Protein AF-L5M6X9-F1 (afdb_monomer)

Nearest PDB structures (foldseek):
  8q87-assembly1_Ab  TM=9.919E-01  e=3.336E-30  Gallus gallus
  8g5z-assembly1_SC  TM=9.930E-01  e=1.041E-29  Homo sapiens
  6w2t-assembly1_D  TM=9.917E-01  e=1.013E-28  Oryctolagus cuniculus
  7qiz-assembly1_EA  TM=9.921E-01  e=2.419E-27  Solanum lycopersicum
  8r6f-assembly1_C  TM=9.833E-01  e=3.579E-26  Triticum aestivum

Mean predicted aligned error: 4.9 Å

Radius of gyration: 17.65 Å; Cα contacts (8 Å, |Δi|>4): 356; chains: 1; bounding box: 38×33×55 Å

InterPro domains:
  IPR000851 Small ribosomal subunit protein uS5 [PTHR13718] (1-172)
  IPR005324 Small ribosomal subunit protein uS5, C-terminal [PF03719] (110-174)
  IPR005711 Small ribosomal subunit protein uS5, eukaryota_archaea [TIGR01020] (1-177)
  IPR013810 Small ribosomal subunit protein uS5, N-terminal [PF00333] (30-89)
  IPR013810 Small ribosomal subunit protein uS5, N-terminal [PS50881] (30-89)
  IPR014721 Small ribosomal subunit protein uS5 domain 2-type fold, subgroup [G3DSA:3.30.230.10] (89-179)
  IPR020568 Ribosomal protein uS5 domain 2-type superfamily [SSF54211] (102-178)

pLDDT: mean 90.53, std 5.16, range [65.75, 96.75]

Secondary structure (DSSP, 8-state):
-----HHHHHHTTPPP--HHHHHHHHTTTPPEEEEEEEEEEEEETTEEEEEEEEEEEETTTEEEEEEESSHHHHHHHHHHHHHHT------B-SSS--SS--B-SS-EEEEETTEEEEEEE--TT--EES-HHHHHHHHHTT---EEEEEES-TT-HHHHHHHHHHHHHHHHHS--TT-

Structure (mmCIF, N/CA/C/O backbone):
data_AF-L5M6X9-F1
#
_entry.id   AF-L5M6X9-F1
#
loop_
_atom_site.group_PDB
_atom_site.id
_atom_site.type_symbol
_atom_site.label_atom_id
_atom_site.label_alt_id
_atom_site.label_comp_id
_atom_site.label_asym_id
_atom_site.label_entity_id
_atom_site.label_seq_id
_atom_site.pdbx_PDB_ins_code
_atom_site.Cartn_x
_atom_site.Cartn_y
_atom_site.Cartn_z
_atom_site.occupancy
_atom_site.B_iso_or_equiv
_atom_site.auth_seq_id
_atom_site.auth_comp_id
_atom_site.auth_asym_id
_atom_site.auth_atom_id
_atom_site.pdbx_PDB_model_num
ATOM 1 N N . MET A 1 1 ? -18.197 -15.659 -19.662 1.00 66.88 1 MET A N 1
ATOM 2 C CA . MET A 1 1 ? -17.779 -14.519 -18.813 1.00 66.88 1 MET A CA 1
ATOM 3 C C . MET A 1 1 ? -17.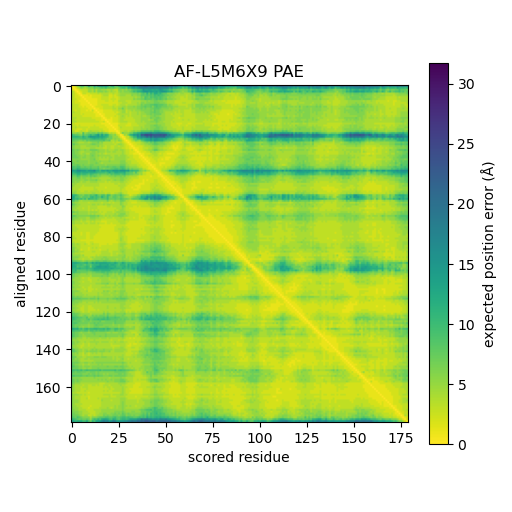480 -13.317 -19.687 1.00 66.88 1 MET A C 1
ATOM 5 O O . MET A 1 1 ? -16.862 -13.514 -20.723 1.00 66.88 1 MET A O 1
ATOM 9 N N . LYS A 1 2 ? -17.969 -12.121 -19.320 1.00 85.75 2 LYS A N 1
ATOM 10 C CA . LYS A 1 2 ? -17.811 -10.893 -20.130 1.00 85.75 2 LYS A CA 1
ATOM 11 C C . LYS A 1 2 ? -16.478 -10.170 -19.894 1.00 85.75 2 LYS A C 1
ATOM 13 O O . LYS A 1 2 ? -15.973 -9.572 -20.829 1.00 85.75 2 LYS A O 1
ATOM 18 N N . ILE A 1 3 ? -15.929 -10.263 -18.683 1.00 88.06 3 ILE A N 1
ATOM 19 C CA . ILE A 1 3 ? -14.621 -9.714 -18.294 1.00 88.06 3 ILE A CA 1
ATOM 20 C C . ILE A 1 3 ? -13.714 -10.902 -17.989 1.00 88.06 3 ILE A C 1
ATOM 22 O O . ILE A 1 3 ? -14.145 -11.819 -17.280 1.00 88.06 3 ILE A O 1
ATOM 26 N N . LYS A 1 4 ? -12.509 -10.926 -18.563 1.00 86.69 4 LYS A N 1
ATOM 27 C CA . LYS A 1 4 ? -11.588 -12.072 -18.441 1.00 86.69 4 LYS A CA 1
ATOM 28 C C . LYS A 1 4 ? -10.504 -11.854 -17.395 1.00 86.69 4 LYS A C 1
ATOM 30 O O . LYS A 1 4 ? -10.089 -12.820 -16.761 1.00 86.69 4 LYS A O 1
ATOM 35 N N . SER A 1 5 ? -10.052 -10.616 -17.212 1.00 89.12 5 SER A N 1
ATOM 36 C CA . SER A 1 5 ? -8.951 -10.293 -16.307 1.00 89.12 5 SER A CA 1
ATOM 37 C C . SER A 1 5 ? -9.187 -8.990 -15.550 1.00 89.12 5 SER A C 1
ATOM 39 O O . SER A 1 5 ? -9.951 -8.117 -15.960 1.00 89.12 5 SER A O 1
ATOM 41 N N . LEU A 1 6 ? -8.476 -8.849 -14.433 1.00 88.69 6 LEU A N 1
ATOM 42 C CA . LEU A 1 6 ? -8.478 -7.635 -13.620 1.00 88.69 6 LEU A CA 1
ATOM 43 C C . LEU A 1 6 ? -7.799 -6.457 -14.359 1.00 88.69 6 LEU A C 1
ATOM 45 O O . LEU A 1 6 ? -8.115 -5.296 -14.124 1.00 88.69 6 LEU A O 1
ATOM 49 N N . GLU A 1 7 ? -6.929 -6.748 -15.327 1.00 89.44 7 GLU A N 1
ATOM 50 C CA . GLU A 1 7 ? -6.260 -5.747 -16.167 1.00 89.44 7 GLU A CA 1
ATOM 51 C C . GLU A 1 7 ? -7.241 -4.949 -17.037 1.00 89.44 7 GLU A C 1
ATOM 53 O O . GLU A 1 7 ? -7.040 -3.752 -17.226 1.00 89.44 7 GLU A O 1
ATOM 58 N N . GLU A 1 8 ? -8.336 -5.565 -17.502 1.00 91.19 8 GLU A N 1
ATOM 59 C CA . GLU A 1 8 ? -9.397 -4.867 -18.246 1.00 91.19 8 GLU A CA 1
ATOM 60 C C . GLU A 1 8 ? -10.046 -3.771 -17.380 1.00 91.19 8 GLU A C 1
ATOM 62 O O . GLU A 1 8 ? -10.292 -2.661 -17.849 1.00 91.19 8 GLU A O 1
ATOM 67 N N . ILE A 1 9 ? -10.255 -4.046 -16.087 1.00 92.31 9 ILE A N 1
ATOM 68 C CA . ILE A 1 9 ? -10.807 -3.080 -15.122 1.00 92.31 9 ILE A CA 1
ATOM 69 C C . ILE A 1 9 ? -9.844 -1.901 -14.945 1.00 92.31 9 ILE A C 1
ATOM 71 O O . ILE A 1 9 ? -10.275 -0.745 -14.930 1.00 92.31 9 ILE A O 1
ATOM 75 N N . TYR A 1 10 ? -8.541 -2.181 -14.851 1.00 91.12 10 TYR A N 1
ATOM 76 C CA . TYR A 1 10 ? -7.516 -1.146 -14.724 1.00 91.12 10 TYR A CA 1
ATOM 77 C C . TYR A 1 10 ? -7.352 -0.307 -15.990 1.00 91.12 10 TYR A C 1
ATOM 79 O O . TYR A 1 10 ? -7.201 0.908 -15.881 1.00 91.12 10 TYR A O 1
ATOM 87 N N . LEU A 1 11 ? -7.442 -0.915 -17.175 1.00 92.25 11 LEU A N 1
ATOM 88 C CA . LEU A 1 11 ? -7.346 -0.206 -18.452 1.00 92.25 11 LEU A CA 1
ATOM 89 C C . LEU A 1 11 ? -8.442 0.859 -18.590 1.00 92.25 11 LEU A C 1
ATOM 91 O O . LEU A 1 11 ? -8.161 1.991 -18.977 1.00 92.25 11 LEU A O 1
ATOM 95 N N . PHE A 1 12 ? -9.677 0.519 -18.214 1.00 93.06 12 PHE A N 1
ATOM 96 C CA . PHE A 1 12 ? -10.812 1.447 -18.236 1.00 93.06 12 PHE A CA 1
ATOM 97 C C . PHE A 1 12 ? -10.938 2.301 -16.966 1.00 93.06 12 PHE A C 1
ATOM 99 O O . PHE A 1 12 ? -11.881 3.083 -16.850 1.00 93.06 12 PHE A O 1
ATOM 106 N N . SER A 1 13 ? -10.006 2.172 -16.013 1.00 91.81 13 SER A N 1
ATOM 107 C CA . SER A 1 13 ? -10.020 2.899 -14.735 1.00 91.81 13 SER A CA 1
ATOM 108 C C . SER A 1 13 ? -11.352 2.776 -13.977 1.00 91.81 13 SER A C 1
ATOM 110 O O . SER A 1 13 ? -11.827 3.732 -13.358 1.00 91.81 13 SER A O 1
ATOM 112 N N . LEU A 1 14 ? -11.982 1.598 -14.031 1.00 93.06 14 LEU A N 1
ATOM 113 C CA . LEU A 1 14 ? -13.276 1.369 -13.392 1.00 93.06 14 LEU A CA 1
ATOM 114 C C . LEU A 1 14 ? -13.105 1.222 -11.868 1.00 93.06 14 LEU A C 1
ATOM 116 O O . LEU A 1 14 ? -12.241 0.468 -11.414 1.00 93.06 14 LEU A O 1
ATOM 120 N N . PRO A 1 15 ? -13.931 1.898 -11.049 1.00 92.38 15 PRO A N 1
ATOM 121 C CA . PRO A 1 15 ? -13.832 1.799 -9.599 1.00 92.38 15 PRO A CA 1
ATOM 122 C C . PRO A 1 15 ? -14.371 0.455 -9.090 1.00 92.38 15 PRO A C 1
ATOM 124 O O . PRO A 1 15 ? -15.546 0.134 -9.280 1.00 92.38 15 PRO A O 1
ATOM 127 N N . ILE A 1 16 ? -13.537 -0.297 -8.369 1.00 92.12 16 ILE A N 1
ATOM 128 C CA . ILE A 1 16 ? -13.933 -1.540 -7.694 1.00 92.12 16 ILE A CA 1
ATOM 129 C C . ILE A 1 16 ? -14.637 -1.183 -6.380 1.00 92.12 16 ILE A C 1
ATOM 131 O O . ILE A 1 16 ? -14.041 -0.579 -5.489 1.00 92.12 16 ILE A O 1
ATOM 135 N N . LYS A 1 17 ? -15.918 -1.544 -6.256 1.00 93.38 17 LYS A N 1
ATOM 136 C CA . LYS A 1 17 ? -16.737 -1.281 -5.053 1.00 93.38 17 LYS A CA 1
ATOM 137 C C . LYS A 1 17 ? -17.067 -2.531 -4.239 1.00 93.38 17 LYS A C 1
ATOM 139 O O . LYS A 1 17 ? -17.470 -2.404 -3.087 1.00 93.38 17 LYS A O 1
ATOM 144 N N . GLU A 1 18 ? -16.864 -3.707 -4.817 1.00 93.88 18 GLU A N 1
ATOM 145 C CA . GLU A 1 18 ? -17.156 -5.008 -4.214 1.00 93.88 18 GLU A CA 1
ATOM 146 C C . GLU A 1 18 ? -15.847 -5.784 -4.059 1.00 93.88 18 GLU A C 1
ATOM 148 O O . GLU A 1 18 ? -15.059 -5.889 -5.003 1.00 93.88 18 GLU A O 1
ATOM 153 N N . SER A 1 19 ? -15.580 -6.298 -2.858 1.00 91.69 19 SER A N 1
ATOM 154 C CA . SER A 1 19 ? -14.342 -7.042 -2.584 1.00 91.69 19 SER A CA 1
ATOM 155 C C . SER A 1 19 ? -14.332 -8.420 -3.243 1.00 91.69 19 SER A C 1
ATOM 157 O O . SER A 1 19 ? -13.271 -8.951 -3.563 1.00 91.69 19 SER A O 1
ATOM 159 N N . GLU A 1 20 ? -15.517 -8.962 -3.493 1.00 92.38 20 GLU A N 1
ATOM 160 C CA . GLU A 1 20 ? -15.777 -10.256 -4.109 1.00 92.38 20 GLU A CA 1
ATOM 161 C C . GLU A 1 20 ? -15.237 -10.314 -5.542 1.00 92.38 20 GLU A C 1
ATOM 163 O O . GLU A 1 20 ? -14.787 -11.367 -5.984 1.00 92.38 20 GLU A O 1
ATOM 168 N N . ILE A 1 21 ? -15.196 -9.177 -6.247 1.00 91.25 21 ILE A N 1
ATOM 169 C CA . ILE A 1 21 ? -14.608 -9.072 -7.591 1.00 91.25 21 ILE A CA 1
ATOM 170 C C . ILE A 1 21 ? -13.132 -9.483 -7.553 1.00 91.25 21 ILE A C 1
ATOM 172 O O . ILE A 1 21 ? -12.648 -10.213 -8.413 1.00 91.25 21 ILE A O 1
ATOM 176 N N . ILE A 1 22 ? -12.407 -9.041 -6.531 1.00 89.88 22 ILE A N 1
ATOM 177 C CA . ILE A 1 22 ? -10.978 -9.321 -6.382 1.00 89.88 22 ILE A CA 1
ATOM 178 C C . ILE A 1 22 ? -10.748 -10.757 -5.930 1.00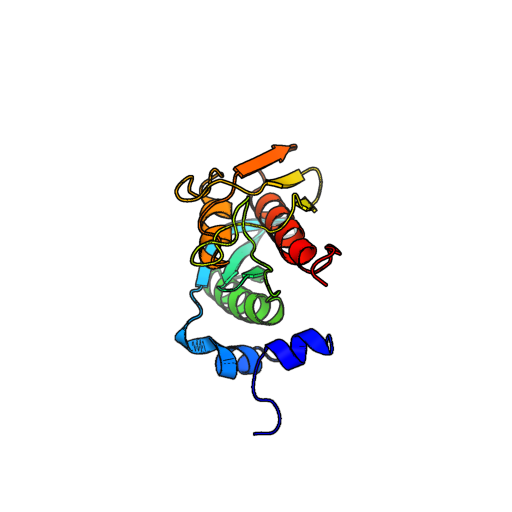 89.88 22 ILE A C 1
ATOM 180 O O . ILE A 1 22 ? -9.807 -11.403 -6.393 1.00 89.88 22 ILE A O 1
ATOM 184 N N . ASP A 1 23 ? -11.621 -11.269 -5.068 1.00 89.44 23 ASP A N 1
ATOM 185 C CA . ASP A 1 23 ? -11.578 -12.667 -4.649 1.00 89.44 23 ASP A CA 1
ATOM 186 C C . ASP A 1 23 ? -11.846 -13.609 -5.822 1.00 89.44 23 ASP A C 1
ATOM 188 O O . ASP A 1 23 ? -11.183 -14.638 -5.943 1.00 89.44 23 ASP A O 1
ATOM 192 N N . PHE A 1 24 ? -12.739 -13.218 -6.732 1.00 89.69 24 PHE A N 1
ATOM 193 C CA . PHE A 1 24 ? -13.023 -13.964 -7.948 1.00 89.69 24 PHE A CA 1
ATOM 194 C C . PHE A 1 24 ? -11.795 -14.079 -8.870 1.00 89.69 24 PHE A C 1
ATOM 196 O O . PHE A 1 24 ? -11.503 -15.165 -9.368 1.00 89.69 24 PHE A O 1
ATOM 203 N N . PHE A 1 25 ? -11.053 -12.987 -9.084 1.00 86.56 25 PHE A N 1
ATOM 204 C CA . PHE A 1 25 ? -9.900 -12.989 -9.995 1.00 86.56 25 PHE A CA 1
ATOM 205 C C . PHE A 1 25 ? -8.601 -13.508 -9.364 1.00 86.56 25 PHE A C 1
ATOM 207 O O . PHE A 1 25 ? -7.827 -14.191 -10.034 1.00 86.56 25 PHE A O 1
ATOM 214 N N . THR A 1 26 ? -8.338 -13.180 -8.097 1.00 80.69 26 THR A N 1
ATOM 215 C CA . THR A 1 26 ? -7.004 -13.342 -7.484 1.00 80.69 26 THR A CA 1
ATOM 216 C C . THR A 1 26 ? -7.053 -14.077 -6.138 1.00 80.69 26 THR A C 1
ATOM 218 O O . THR A 1 26 ? -6.004 -14.344 -5.553 1.00 80.69 26 THR A O 1
ATOM 221 N N . GLY A 1 27 ? -8.237 -14.448 -5.637 1.00 71.94 27 GLY A N 1
ATOM 222 C CA . GLY A 1 27 ? -8.463 -14.865 -4.246 1.00 71.94 27 GLY A CA 1
ATOM 223 C C . GLY A 1 27 ? -7.539 -15.964 -3.712 1.00 71.94 27 GLY A C 1
ATOM 224 O O . GLY A 1 27 ? -7.097 -15.874 -2.572 1.00 71.94 27 GLY A O 1
ATOM 225 N N . ALA A 1 28 ? -7.162 -16.955 -4.527 1.00 71.00 28 ALA A N 1
ATOM 226 C CA . ALA A 1 28 ? -6.266 -18.038 -4.096 1.00 71.00 28 ALA A CA 1
ATOM 227 C C . ALA A 1 28 ? -4.787 -17.619 -3.959 1.00 71.00 28 ALA A C 1
ATOM 229 O O . ALA A 1 28 ? -4.012 -18.284 -3.274 1.00 71.00 28 ALA A O 1
ATOM 230 N N . SER A 1 29 ? -4.378 -16.529 -4.615 1.00 78.88 29 SER A N 1
ATOM 231 C CA . SER A 1 29 ? -2.989 -16.052 -4.627 1.00 78.88 29 SER A CA 1
ATOM 232 C C . SER A 1 29 ? -2.744 -14.882 -3.670 1.00 78.88 29 SER A C 1
ATOM 234 O O . SER A 1 29 ? -1.587 -14.506 -3.452 1.00 78.88 29 SER A O 1
ATOM 236 N N . LEU A 1 30 ? -3.799 -14.271 -3.128 1.00 82.81 30 LEU A N 1
ATOM 237 C CA . LEU A 1 30 ? -3.673 -13.114 -2.252 1.00 82.81 30 LEU A CA 1
ATOM 238 C C . LEU A 1 30 ? -3.263 -13.549 -0.848 1.00 82.81 30 LEU A C 1
ATOM 240 O O . LEU A 1 30 ? -3.987 -14.259 -0.161 1.00 82.81 30 LEU A O 1
ATOM 244 N N . LYS A 1 31 ? -2.095 -13.072 -0.414 1.00 87.19 31 LYS A N 1
ATOM 245 C CA . LYS A 1 31 ? -1.670 -13.136 0.985 1.00 87.19 31 LYS A CA 1
ATOM 246 C C . LYS A 1 31 ? -2.021 -11.821 1.664 1.00 87.19 31 LYS A C 1
ATOM 248 O O . LYS A 1 31 ? -1.689 -10.757 1.136 1.00 87.19 31 LYS A O 1
ATOM 253 N N . ASP A 1 32 ? -2.678 -11.901 2.811 1.00 89.19 32 ASP A N 1
ATOM 254 C CA . ASP A 1 32 ? -2.893 -10.779 3.715 1.00 89.19 32 ASP A CA 1
ATOM 255 C C . ASP A 1 32 ? -1.824 -10.752 4.812 1.00 89.19 32 ASP A C 1
ATOM 257 O O . ASP A 1 32 ? -1.409 -11.777 5.351 1.00 89.19 32 ASP A O 1
ATOM 261 N N . GLU A 1 33 ? -1.356 -9.551 5.142 1.00 89.44 33 GLU A N 1
ATOM 262 C CA . GLU A 1 33 ? -0.440 -9.334 6.251 1.00 89.44 33 GLU A CA 1
ATOM 263 C C . GLU A 1 33 ? -0.913 -8.168 7.118 1.00 89.44 33 GLU A C 1
ATOM 265 O O . GLU A 1 33 ? -1.107 -7.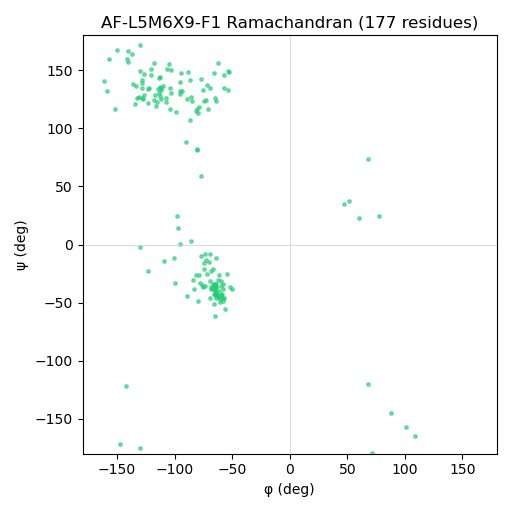034 6.660 1.00 89.44 33 GLU A O 1
ATOM 270 N N . VAL A 1 34 ? -1.057 -8.437 8.416 1.00 90.69 34 VAL A N 1
ATOM 271 C CA . VAL A 1 34 ? -1.319 -7.402 9.414 1.00 90.69 34 VAL A CA 1
ATOM 272 C C . VAL A 1 34 ? -0.006 -6.711 9.763 1.00 90.69 34 VAL A C 1
ATOM 274 O O . VAL A 1 34 ? 0.893 -7.286 10.367 1.00 90.69 34 VAL A O 1
ATOM 277 N N . VAL A 1 35 ? 0.086 -5.438 9.401 1.00 89.50 35 VAL A N 1
ATOM 278 C CA . VAL A 1 35 ? 1.304 -4.634 9.522 1.00 89.50 35 VAL A CA 1
ATOM 279 C C . VAL A 1 35 ? 1.503 -4.139 10.948 1.00 89.50 35 VAL A C 1
ATOM 281 O O . VAL A 1 35 ? 2.597 -4.198 11.505 1.00 89.50 35 VAL A O 1
ATOM 284 N N . LYS A 1 36 ? 0.444 -3.566 11.522 1.00 90.00 36 LYS A N 1
ATOM 285 C CA . LYS A 1 36 ? 0.449 -3.019 12.877 1.00 90.00 36 LYS A CA 1
ATOM 286 C C . LYS A 1 36 ? -0.972 -2.879 13.386 1.00 90.00 36 LYS A C 1
ATOM 288 O O . LYS A 1 36 ? -1.854 -2.409 12.668 1.00 90.00 36 LYS A O 1
ATOM 293 N N . ILE A 1 37 ? -1.151 -3.189 14.661 1.00 93.00 37 ILE A N 1
ATOM 294 C CA . ILE A 1 37 ? -2.341 -2.839 15.428 1.00 93.00 37 ILE A CA 1
ATOM 295 C C . ILE A 1 37 ? -1.906 -1.806 16.461 1.00 93.00 37 ILE A C 1
ATOM 297 O O . ILE A 1 37 ? -0.868 -1.961 17.104 1.00 93.00 37 ILE A O 1
ATOM 301 N N . MET A 1 38 ? -2.657 -0.718 16.591 1.00 93.38 38 MET A N 1
ATOM 302 C CA . MET A 1 38 ? -2.415 0.277 17.634 1.00 93.38 38 MET A CA 1
ATOM 303 C C . MET A 1 38 ? -3.731 0.704 18.287 1.00 93.38 38 MET A C 1
ATOM 305 O O . MET A 1 38 ? -4.715 0.917 17.570 1.00 93.38 38 MET A O 1
ATOM 309 N N . PRO A 1 39 ? -3.773 0.850 19.620 1.00 95.56 39 PRO A N 1
ATOM 310 C CA . PRO A 1 39 ? -4.893 1.496 20.278 1.00 95.56 39 PRO A CA 1
ATOM 311 C C . PRO A 1 39 ? -4.850 3.002 19.993 1.00 95.56 39 PRO A C 1
ATOM 313 O O . PRO A 1 39 ? -3.796 3.635 20.033 1.00 95.56 39 PRO A O 1
ATOM 316 N N . VAL A 1 40 ? -6.006 3.580 19.702 1.00 94.75 40 VAL A N 1
ATOM 317 C CA . VAL A 1 40 ? -6.221 5.021 19.569 1.00 94.75 40 VAL A CA 1
ATOM 318 C C . VAL A 1 40 ? -7.319 5.398 20.549 1.00 94.75 40 VAL A C 1
ATOM 320 O O . VAL A 1 40 ? -8.333 4.708 20.648 1.00 94.75 40 VAL A O 1
ATOM 323 N N . GLN A 1 41 ? -7.113 6.473 21.299 1.00 95.44 41 GLN A N 1
ATOM 324 C CA . GLN A 1 41 ? -7.997 6.854 22.394 1.00 95.44 41 GLN A CA 1
ATOM 325 C C . GLN A 1 41 ? -8.535 8.263 22.159 1.00 95.44 41 GLN A C 1
ATOM 327 O O . GLN A 1 41 ? -7.787 9.168 21.792 1.00 95.44 41 GLN A O 1
ATOM 332 N N . LYS A 1 42 ? -9.843 8.444 22.354 1.00 95.75 42 LYS A N 1
ATOM 333 C CA . LYS A 1 42 ? -10.509 9.748 22.320 1.00 95.75 42 LYS A CA 1
ATOM 334 C C . LYS A 1 42 ? -11.005 10.088 23.720 1.00 95.75 42 LYS A C 1
ATOM 336 O O . LYS A 1 42 ? -11.734 9.296 24.316 1.00 95.75 42 LYS A O 1
ATOM 341 N N . GLN A 1 43 ? -10.660 11.273 24.216 1.00 96.75 43 GLN A N 1
ATOM 342 C CA . GLN A 1 43 ? -11.194 11.770 25.481 1.00 96.75 43 GLN A CA 1
ATOM 343 C C . GLN A 1 43 ? -12.689 12.093 25.340 1.00 96.75 43 GLN A C 1
ATOM 345 O O . GLN A 1 43 ? -13.119 12.712 24.364 1.00 96.75 43 GLN A O 1
ATOM 350 N N . THR A 1 44 ? -13.485 11.663 26.314 1.00 95.88 44 THR A N 1
ATOM 351 C CA . THR A 1 44 ? -14.918 11.957 26.434 1.00 95.88 44 THR A CA 1
ATOM 352 C C . THR A 1 44 ? -15.237 12.454 27.844 1.00 95.88 44 THR A C 1
ATOM 354 O O . THR A 1 44 ? -14.390 12.390 28.735 1.00 95.88 44 THR A O 1
ATOM 357 N N . ARG A 1 45 ? -16.469 12.931 28.070 1.00 95.94 45 ARG A N 1
ATOM 358 C CA . ARG A 1 45 ? -16.921 13.381 29.398 1.00 95.94 45 ARG A CA 1
ATOM 359 C C . ARG A 1 45 ? -16.847 12.272 30.458 1.00 95.94 45 ARG A C 1
ATOM 361 O O . ARG A 1 45 ? -16.591 12.569 31.614 1.00 95.94 45 ARG A O 1
ATOM 368 N N . ALA A 1 46 ? -17.033 11.015 30.054 1.00 94.62 46 ALA A N 1
ATOM 369 C CA . ALA A 1 46 ? -16.993 9.843 30.931 1.00 94.62 46 ALA A CA 1
ATOM 370 C C . ALA A 1 46 ? -15.629 9.115 30.907 1.00 94.62 46 ALA A C 1
ATOM 372 O O . ALA A 1 46 ? -15.564 7.916 31.155 1.00 94.62 46 ALA A O 1
ATOM 373 N N . GLY A 1 47 ? -14.541 9.817 30.564 1.00 94.62 47 GLY A N 1
ATOM 374 C CA . GLY A 1 47 ? -13.190 9.250 30.487 1.00 94.62 47 GLY A CA 1
ATOM 375 C C . GLY A 1 47 ? -12.737 8.923 29.062 1.00 94.62 47 GLY A C 1
ATOM 376 O O . GLY A 1 47 ? -13.212 9.509 28.083 1.00 94.62 47 GLY A O 1
ATOM 377 N N . GLN A 1 48 ? -11.778 8.008 28.930 1.00 94.19 48 GLN A N 1
ATOM 378 C CA . GLN A 1 48 ? -11.168 7.658 27.645 1.00 94.19 48 GLN A CA 1
ATOM 379 C C . GLN A 1 48 ? -11.977 6.587 26.906 1.00 94.19 48 GLN A C 1
ATOM 381 O O . GLN A 1 48 ? -12.232 5.505 27.426 1.00 94.19 48 GLN A O 1
ATOM 386 N N . ARG A 1 49 ? -12.328 6.857 25.645 1.00 94.06 49 ARG A N 1
ATOM 387 C CA . ARG A 1 49 ? -12.905 5.869 24.727 1.00 94.06 49 ARG A CA 1
ATOM 388 C C . ARG A 1 49 ? -11.818 5.327 23.808 1.00 94.06 49 ARG A C 1
ATOM 390 O O . ARG A 1 49 ? -11.299 6.061 22.966 1.00 94.06 49 ARG A O 1
ATOM 397 N N . THR A 1 50 ? -11.509 4.044 23.937 1.00 94.31 50 THR A N 1
ATOM 398 C CA . THR A 1 50 ? -10.471 3.372 23.150 1.00 94.31 50 THR A CA 1
ATOM 399 C C . THR A 1 50 ? -11.055 2.691 21.905 1.00 94.31 50 THR A C 1
ATOM 401 O O . THR A 1 50 ? -12.209 2.259 21.871 1.00 94.31 50 THR A O 1
ATOM 404 N N . GLN A 1 51 ? -10.265 2.652 20.837 1.00 96.31 51 GLN A N 1
ATOM 405 C CA . GLN A 1 51 ? -10.517 1.898 19.611 1.00 96.31 51 GLN A CA 1
ATOM 406 C C . GLN A 1 51 ? -9.204 1.297 19.117 1.00 96.31 51 GLN A C 1
ATOM 408 O O . GLN A 1 51 ? -8.130 1.819 19.404 1.00 96.31 51 GLN A O 1
ATOM 413 N N . PHE A 1 52 ? -9.281 0.237 18.322 1.00 95.69 52 PHE A N 1
ATOM 414 C CA . PHE A 1 52 ? -8.122 -0.363 17.676 1.00 95.69 52 PHE A CA 1
ATOM 415 C C . PHE A 1 52 ? -8.069 0.041 16.213 1.00 95.69 52 PHE A C 1
ATOM 417 O O . PHE A 1 52 ? -9.051 -0.085 15.481 1.00 95.69 52 PHE A O 1
ATOM 424 N N . LYS A 1 53 ? -6.899 0.515 15.793 1.00 95.19 53 LYS A N 1
ATOM 425 C CA . LYS A 1 53 ? -6.565 0.828 14.410 1.00 95.19 53 LYS A CA 1
ATOM 426 C C . LYS A 1 53 ? -5.668 -0.273 13.863 1.00 95.19 53 LYS A C 1
ATOM 428 O O . LYS A 1 53 ? -4.558 -0.461 14.362 1.00 95.19 53 LYS A O 1
ATOM 433 N N . ALA A 1 54 ? -6.152 -0.977 12.849 1.00 95.44 54 ALA A N 1
ATOM 434 C CA . ALA A 1 54 ? -5.423 -2.025 12.151 1.00 95.44 54 ALA A CA 1
ATOM 435 C C . ALA A 1 54 ? -4.935 -1.510 10.794 1.00 95.44 54 ALA A C 1
ATOM 437 O O . ALA A 1 54 ? -5.686 -0.864 10.059 1.00 95.44 54 ALA A O 1
ATOM 438 N N . PHE A 1 55 ? -3.676 -1.800 10.483 1.00 93.00 55 PHE A N 1
ATOM 439 C CA . PHE A 1 55 ? -3.063 -1.598 9.175 1.00 93.00 55 PHE A CA 1
ATOM 440 C C . PHE A 1 55 ? -2.874 -2.967 8.535 1.00 93.00 55 PHE A C 1
ATOM 442 O O . PHE A 1 55 ? -2.205 -3.818 9.123 1.00 93.00 55 PHE A O 1
ATOM 449 N N . VAL A 1 56 ? -3.453 -3.169 7.357 1.00 92.88 56 VAL A N 1
ATOM 450 C CA . VAL A 1 56 ? -3.381 -4.440 6.629 1.00 92.88 56 VAL A CA 1
ATOM 451 C C . VAL A 1 56 ? -2.913 -4.169 5.211 1.00 92.88 56 VAL A C 1
ATOM 453 O O . VAL A 1 56 ? -3.385 -3.228 4.569 1.00 92.88 56 VAL A O 1
ATOM 456 N N . ALA A 1 57 ? -1.974 -4.988 4.752 1.00 90.88 57 ALA A N 1
ATOM 457 C CA . ALA A 1 57 ? -1.489 -5.009 3.383 1.00 90.88 57 ALA A CA 1
ATOM 458 C C . ALA A 1 57 ? -1.875 -6.340 2.721 1.00 90.88 57 ALA A C 1
ATOM 460 O O . ALA A 1 57 ? -1.879 -7.378 3.379 1.00 90.88 57 ALA A O 1
ATOM 461 N N . ILE A 1 58 ? -2.220 -6.296 1.436 1.00 90.50 58 ILE A N 1
ATOM 462 C CA . ILE A 1 58 ? -2.628 -7.453 0.629 1.00 90.50 58 ILE A CA 1
ATOM 463 C C . ILE A 1 58 ? -1.766 -7.533 -0.640 1.00 90.50 58 ILE A C 1
ATOM 465 O O . ILE A 1 58 ? -1.345 -6.507 -1.187 1.00 90.50 58 ILE A O 1
ATOM 469 N N . GLY A 1 59 ? -1.501 -8.764 -1.094 1.00 74.44 59 GLY A N 1
ATOM 470 C CA . GLY A 1 59 ? -0.757 -9.095 -2.316 1.00 74.44 59 GLY A CA 1
ATOM 471 C C . GLY A 1 59 ? -1.269 -8.441 -3.609 1.00 74.44 59 GLY A C 1
ATOM 472 O O . GLY A 1 59 ? -2.444 -8.124 -3.745 1.00 74.44 59 GLY A O 1
ATOM 473 N N . HIS A 1 60 ? -0.331 -8.190 -4.531 1.00 65.75 60 HIS A N 1
ATOM 474 C CA . HIS A 1 60 ? -0.433 -7.248 -5.663 1.00 65.75 60 HIS A CA 1
ATOM 475 C C . HIS A 1 60 ? -0.982 -5.850 -5.309 1.00 65.75 60 HIS A C 1
ATOM 477 O O . HIS A 1 60 ? -1.581 -5.162 -6.120 1.00 65.75 60 HIS A O 1
ATOM 483 N N . PHE A 1 61 ? -0.600 -5.431 -4.097 1.00 77.25 61 PHE A N 1
ATOM 484 C CA . PHE A 1 61 ? -0.519 -4.091 -3.519 1.00 77.25 61 PHE A CA 1
ATOM 485 C C . PHE A 1 61 ? -1.840 -3.352 -3.272 1.00 77.25 61 PHE A C 1
ATOM 487 O O . PHE A 1 61 ? -2.155 -2.344 -3.903 1.00 77.25 61 PHE A O 1
ATOM 494 N N . GLY A 1 62 ? -2.558 -3.809 -2.245 1.00 86.12 62 GLY A N 1
ATOM 495 C CA . GLY A 1 62 ? -3.571 -3.024 -1.534 1.00 86.12 62 GLY A CA 1
ATOM 496 C C . GLY A 1 62 ? -3.112 -2.714 -0.109 1.00 86.12 62 GLY A C 1
ATOM 497 O O . GLY A 1 62 ? -2.622 -3.599 0.592 1.00 86.12 62 GLY A O 1
ATOM 498 N N . LEU A 1 63 ? -3.269 -1.470 0.346 1.00 91.00 63 LEU A N 1
ATOM 499 C CA . LEU A 1 63 ? -2.998 -1.069 1.729 1.00 91.00 63 LEU A CA 1
ATOM 500 C C . LEU A 1 63 ? -4.224 -0.361 2.282 1.00 91.00 63 LEU A C 1
ATOM 502 O O . LEU A 1 63 ? -4.640 0.671 1.757 1.00 91.00 63 LEU A O 1
ATOM 506 N N . CYS A 1 64 ? -4.733 -0.836 3.415 1.00 93.12 64 CYS A N 1
ATOM 507 C CA . CYS A 1 64 ? -5.804 -0.132 4.093 1.00 93.12 64 CYS A CA 1
ATOM 508 C C . CYS A 1 64 ? -5.629 -0.043 5.604 1.00 93.12 64 CYS A C 1
ATOM 510 O O . CYS A 1 64 ? -4.812 -0.711 6.242 1.00 93.12 64 CYS A O 1
ATOM 512 N N . VAL A 1 65 ? -6.409 0.875 6.162 1.00 93.75 65 VAL A N 1
ATOM 513 C CA . VAL A 1 65 ? -6.418 1.249 7.559 1.00 93.75 65 VAL A CA 1
ATOM 514 C C . VAL A 1 65 ? -7.861 1.322 8.017 1.00 93.75 65 VAL A C 1
ATOM 516 O O . VAL A 1 65 ? -8.635 2.134 7.510 1.00 93.75 65 VAL A O 1
ATOM 519 N N . LYS A 1 66 ? -8.212 0.522 9.020 1.00 95.94 66 LYS A N 1
ATOM 520 C CA . LYS A 1 66 ? -9.547 0.546 9.617 1.00 95.94 66 LYS A CA 1
ATOM 521 C C . LYS A 1 66 ? -9.450 0.687 11.126 1.00 95.94 66 LYS A C 1
ATOM 523 O O . LYS A 1 66 ? -8.575 0.104 11.760 1.00 95.94 66 LYS A O 1
ATOM 528 N N . CYS A 1 67 ? -10.366 1.468 11.690 1.00 94.69 67 CYS A N 1
ATOM 529 C CA . CYS A 1 67 ? -10.549 1.590 13.131 1.00 94.69 67 CYS A CA 1
ATOM 530 C C . CYS A 1 67 ? -11.868 0.929 13.539 1.00 94.69 67 CYS A C 1
ATOM 532 O O . CYS A 1 67 ? -12.886 1.109 12.866 1.00 94.69 67 CYS A O 1
ATOM 534 N N . SER A 1 68 ? -11.872 0.168 14.629 1.00 96.06 68 SER A N 1
ATOM 535 C CA . SER A 1 68 ? -13.082 -0.418 15.229 1.00 96.06 68 SER A CA 1
ATOM 536 C C . SER A 1 68 ? -12.917 -0.565 16.743 1.00 96.06 68 SER A C 1
ATOM 538 O O . SER A 1 68 ? -11.818 -0.398 17.267 1.00 96.06 68 SER A O 1
ATOM 540 N N . LYS A 1 69 ? -14.013 -0.830 17.468 1.00 94.44 69 LYS A N 1
ATOM 541 C CA . LYS A 1 69 ? -13.959 -1.052 18.928 1.00 94.44 69 LYS A CA 1
ATOM 542 C C . LYS A 1 69 ? -13.170 -2.314 19.289 1.00 94.44 69 LYS A C 1
ATOM 544 O O . LYS A 1 69 ? -12.474 -2.324 20.292 1.00 94.44 6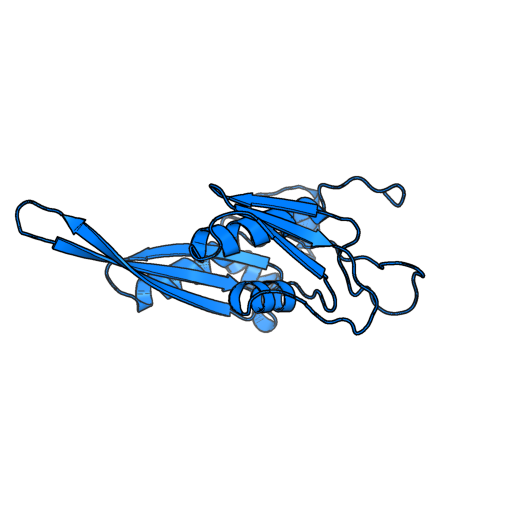9 LYS A O 1
ATOM 549 N N . GLU A 1 70 ? -13.250 -3.335 18.442 1.00 94.25 70 GLU A N 1
ATOM 550 C CA . GLU A 1 70 ? -12.570 -4.618 18.611 1.00 94.25 70 GLU A CA 1
ATOM 551 C C . GLU A 1 70 ? -11.490 -4.807 17.545 1.00 94.25 70 GLU A C 1
ATOM 553 O O . GLU A 1 70 ? -11.672 -4.423 16.384 1.00 94.25 70 GLU A O 1
ATOM 558 N N . ALA A 1 71 ? -10.380 -5.442 17.928 1.00 92.94 71 ALA A N 1
ATOM 559 C CA . ALA A 1 71 ? -9.256 -5.687 17.029 1.00 92.94 71 ALA A CA 1
ATOM 560 C C . ALA A 1 71 ? -9.619 -6.642 15.878 1.00 92.94 71 ALA A C 1
ATOM 562 O O . ALA A 1 71 ? -9.303 -6.346 14.728 1.00 92.94 71 ALA A O 1
ATOM 563 N N . ALA A 1 72 ? -10.337 -7.738 16.154 1.00 94.62 72 ALA A N 1
ATOM 564 C CA . ALA A 1 72 ? -10.738 -8.705 15.127 1.00 94.62 72 ALA A CA 1
ATOM 565 C C . ALA A 1 72 ? -11.606 -8.056 14.035 1.00 94.62 72 ALA A C 1
ATOM 567 O O . ALA A 1 72 ? -11.358 -8.227 12.840 1.00 94.62 72 ALA A O 1
ATOM 568 N N . THR A 1 73 ? -12.573 -7.236 14.446 1.00 95.88 73 THR A N 1
ATOM 569 C CA . THR A 1 73 ? -13.451 -6.483 13.543 1.00 95.88 73 THR A CA 1
ATOM 570 C C . THR A 1 73 ? -12.675 -5.441 12.733 1.00 95.88 73 THR A C 1
ATOM 572 O O . THR A 1 73 ? -12.915 -5.290 11.533 1.00 95.88 73 THR A O 1
ATOM 575 N N . ALA A 1 74 ? -11.687 -4.772 13.342 1.00 95.75 74 ALA A N 1
ATOM 576 C CA . ALA A 1 74 ? -10.807 -3.847 12.628 1.00 95.75 74 ALA A CA 1
ATOM 577 C C . ALA A 1 74 ? -9.980 -4.560 11.546 1.00 95.75 74 ALA A C 1
ATOM 579 O O . ALA A 1 74 ? -9.872 -4.044 10.438 1.00 95.75 74 ALA A O 1
ATOM 580 N N . ILE A 1 75 ? -9.425 -5.739 11.847 1.00 95.00 75 ILE A N 1
ATOM 581 C CA . ILE A 1 75 ? -8.617 -6.522 10.901 1.00 95.00 75 ILE A CA 1
ATOM 582 C C . ILE A 1 75 ? -9.478 -6.998 9.730 1.00 95.00 75 ILE A C 1
ATOM 584 O O . ILE A 1 75 ? -9.139 -6.725 8.583 1.00 95.00 75 ILE A O 1
ATOM 588 N N . ARG A 1 76 ? -10.630 -7.628 10.002 1.00 94.31 76 ARG A N 1
ATOM 589 C CA . ARG A 1 76 ? -11.555 -8.097 8.954 1.00 94.31 76 ARG A CA 1
ATOM 590 C C . ARG A 1 76 ? -12.008 -6.954 8.045 1.00 94.31 76 ARG A C 1
ATOM 592 O O . ARG A 1 76 ? -11.945 -7.068 6.826 1.00 94.31 76 ARG A O 1
ATOM 599 N N . GLY A 1 77 ? -12.389 -5.818 8.632 1.00 94.69 77 GLY A N 1
ATOM 600 C CA . GLY A 1 77 ? -12.766 -4.631 7.866 1.00 94.69 77 GLY A CA 1
ATOM 601 C C . GLY A 1 77 ? -11.604 -4.027 7.071 1.00 94.69 77 GLY A C 1
ATOM 602 O O . GLY A 1 77 ? -11.814 -3.532 5.966 1.00 94.69 77 GLY A O 1
ATOM 603 N N . ALA A 1 78 ? -10.379 -4.070 7.601 1.00 94.81 78 ALA A N 1
ATOM 604 C CA . ALA A 1 78 ? -9.192 -3.605 6.889 1.00 94.81 78 ALA A CA 1
ATOM 605 C C . ALA A 1 78 ? -8.840 -4.509 5.701 1.00 94.81 78 ALA A C 1
ATOM 607 O O . ALA A 1 78 ? -8.449 -3.978 4.670 1.00 94.81 78 ALA A O 1
ATOM 608 N N . ILE A 1 79 ? -9.027 -5.830 5.810 1.00 93.44 79 ILE A N 1
ATOM 609 C CA . ILE A 1 79 ? -8.828 -6.773 4.698 1.00 93.44 79 ILE A CA 1
ATOM 610 C C . ILE A 1 79 ? -9.780 -6.439 3.544 1.00 93.44 79 ILE A C 1
ATOM 612 O O . ILE A 1 79 ? -9.337 -6.271 2.411 1.00 93.44 79 ILE A O 1
ATOM 616 N N . ILE A 1 80 ? -11.075 -6.270 3.832 1.00 93.44 80 ILE A N 1
ATOM 617 C CA . ILE A 1 80 ? -12.091 -5.941 2.816 1.00 93.44 80 ILE A CA 1
ATOM 618 C C . ILE A 1 80 ? -11.729 -4.640 2.094 1.00 93.44 80 ILE A C 1
ATOM 620 O O . ILE A 1 80 ? -11.690 -4.589 0.868 1.00 93.44 80 ILE A O 1
ATOM 624 N N . LEU A 1 81 ? -11.398 -3.590 2.847 1.00 93.19 81 LEU A N 1
ATOM 625 C CA . LEU A 1 81 ? -11.027 -2.310 2.249 1.00 93.19 81 LEU A CA 1
ATOM 626 C C . LEU A 1 81 ? -9.676 -2.359 1.520 1.00 93.19 81 LEU A C 1
ATOM 628 O O . LEU A 1 81 ? -9.493 -1.638 0.543 1.00 93.19 81 LEU A O 1
ATOM 632 N N . ALA A 1 82 ? -8.731 -3.183 1.979 1.00 92.88 82 ALA A N 1
ATOM 633 C CA . ALA A 1 82 ? -7.449 -3.364 1.309 1.00 92.88 82 ALA A CA 1
ATOM 634 C C . ALA A 1 82 ? -7.636 -4.006 -0.065 1.00 92.88 82 ALA A C 1
ATOM 636 O O . ALA A 1 82 ? -7.001 -3.536 -1.008 1.00 92.88 82 ALA A O 1
ATOM 637 N N . LYS A 1 83 ? -8.564 -4.968 -0.200 1.00 91.88 83 LYS A N 1
ATOM 638 C CA . LYS A 1 83 ? -8.975 -5.511 -1.502 1.00 91.88 83 LYS A CA 1
ATOM 639 C C . LYS A 1 83 ? -9.467 -4.377 -2.400 1.00 91.88 83 LYS A C 1
ATOM 641 O O . LYS A 1 83 ? -8.861 -4.122 -3.428 1.00 91.88 83 LYS A O 1
ATOM 646 N N . LEU A 1 84 ? -10.450 -3.586 -1.973 1.00 91.50 84 LEU A N 1
ATOM 647 C CA . LEU A 1 84 ? -10.973 -2.475 -2.792 1.00 91.50 84 LEU A CA 1
ATOM 648 C C . LEU A 1 84 ? -9.900 -1.474 -3.275 1.00 91.50 84 LEU A C 1
ATOM 650 O O . LEU A 1 84 ? -10.086 -0.814 -4.291 1.00 91.50 84 LEU A O 1
ATOM 654 N N . SER A 1 85 ? -8.783 -1.358 -2.551 1.00 90.44 85 SER A N 1
ATOM 655 C CA . SER A 1 85 ? -7.673 -0.447 -2.852 1.00 90.44 85 SER A CA 1
ATOM 656 C C . SER A 1 85 ? -6.488 -1.069 -3.60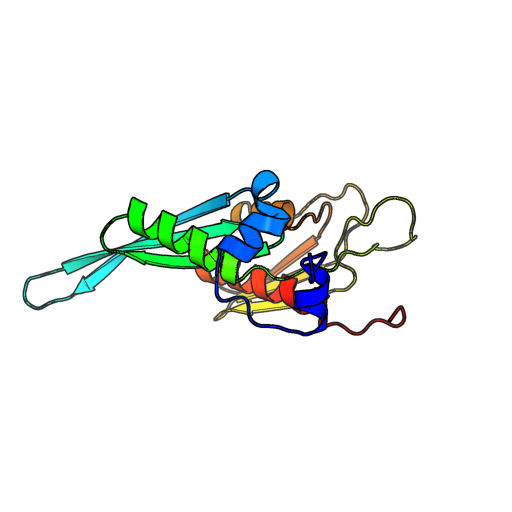4 1.00 90.44 85 SER A C 1
ATOM 658 O O . SER A 1 85 ? -5.414 -0.472 -3.602 1.00 90.44 85 SER A O 1
ATOM 660 N N . ILE A 1 86 ? -6.619 -2.265 -4.187 1.00 89.50 86 ILE A N 1
ATOM 661 C CA . ILE A 1 86 ? -5.511 -2.906 -4.916 1.00 89.50 86 ILE A CA 1
ATOM 662 C C . ILE A 1 86 ? -5.147 -2.084 -6.157 1.00 89.50 86 ILE A C 1
ATOM 664 O O . ILE A 1 86 ? -5.988 -1.821 -7.019 1.00 89.50 86 ILE A O 1
ATOM 668 N N . VAL A 1 87 ? -3.867 -1.728 -6.258 1.00 88.19 87 VAL A N 1
ATOM 669 C CA . VAL A 1 87 ? -3.299 -0.954 -7.365 1.00 88.19 87 VAL A CA 1
ATOM 670 C C . VAL A 1 87 ? -2.307 -1.820 -8.140 1.00 88.19 87 VAL A C 1
ATOM 672 O O . VAL A 1 87 ? -1.447 -2.455 -7.523 1.00 88.19 87 VAL A O 1
ATOM 675 N N . PRO A 1 88 ? -2.356 -1.829 -9.486 1.00 89.00 88 PRO A N 1
ATOM 676 C CA . PRO A 1 88 ? -1.397 -2.589 -10.264 1.00 89.00 88 PRO A CA 1
ATOM 677 C C . PRO A 1 88 ? 0.004 -2.003 -10.089 1.00 89.00 88 PRO A C 1
ATOM 679 O O . PRO A 1 88 ? 0.201 -0.797 -9.950 1.00 89.00 88 PRO A O 1
ATOM 682 N N . MET A 1 89 ? 1.001 -2.881 -10.134 1.00 88.50 89 MET A N 1
ATOM 683 C CA . MET A 1 89 ? 2.404 -2.520 -9.962 1.00 88.50 89 MET A CA 1
ATOM 684 C C . MET A 1 89 ? 3.224 -2.795 -11.213 1.00 88.50 89 MET A C 1
ATOM 686 O O . MET A 1 89 ? 3.310 -3.941 -11.661 1.00 88.50 89 MET A O 1
ATOM 690 N N . ARG A 1 90 ? 3.823 -1.744 -11.788 1.00 90.31 90 ARG A N 1
ATOM 691 C CA . ARG A 1 90 ? 4.657 -1.880 -12.982 1.00 90.31 90 ARG A CA 1
ATOM 692 C C . ARG A 1 90 ? 6.063 -2.262 -12.553 1.00 90.31 90 ARG A C 1
ATOM 694 O O . ARG A 1 90 ? 6.712 -1.552 -11.786 1.00 90.31 90 ARG A O 1
ATOM 701 N N . ARG A 1 91 ? 6.546 -3.380 -13.084 1.00 91.56 91 ARG A N 1
ATOM 702 C CA . ARG A 1 91 ? 7.914 -3.860 -12.879 1.00 91.56 91 ARG A CA 1
ATOM 703 C C . ARG A 1 91 ? 8.736 -3.610 -14.146 1.00 91.56 91 ARG A C 1
ATOM 705 O O . ARG A 1 91 ? 8.185 -3.502 -15.240 1.00 91.56 91 ARG A O 1
ATOM 712 N N . GLY A 1 92 ? 10.049 -3.511 -13.997 1.00 90.81 92 GLY A N 1
ATOM 713 C CA . GLY A 1 92 ? 11.009 -3.315 -15.075 1.00 90.81 92 GLY A CA 1
ATOM 714 C C . GLY A 1 92 ? 12.357 -3.989 -14.808 1.00 90.81 92 GLY A C 1
ATOM 715 O O . GLY A 1 92 ? 12.545 -4.743 -13.849 1.00 90.81 92 GLY A O 1
ATOM 716 N N . TYR A 1 93 ? 13.302 -3.689 -15.691 1.00 90.19 93 TYR A N 1
ATOM 717 C CA . TYR A 1 93 ? 14.703 -4.072 -15.573 1.00 90.19 93 TYR A CA 1
ATOM 718 C C . TYR A 1 93 ? 15.523 -2.838 -15.200 1.00 90.19 93 TYR A C 1
ATOM 720 O O . TYR A 1 93 ? 15.183 -1.725 -15.592 1.00 90.19 93 TYR A O 1
ATOM 728 N N . ARG A 1 94 ? 16.637 -3.021 -14.486 1.00 88.62 94 ARG A N 1
ATOM 729 C CA . ARG A 1 94 ? 17.599 -1.927 -14.269 1.00 88.62 94 ARG A CA 1
ATOM 730 C C . ARG A 1 94 ? 18.457 -1.638 -15.506 1.00 88.62 94 ARG A C 1
ATOM 732 O O . ARG A 1 94 ? 18.845 -0.496 -15.711 1.00 88.62 94 ARG A O 1
ATOM 739 N N . GLY A 1 95 ? 18.807 -2.674 -16.266 1.00 87.00 95 GLY A N 1
ATOM 740 C CA . GLY A 1 95 ? 19.707 -2.602 -17.420 1.00 87.00 95 GLY A CA 1
ATOM 741 C C . GLY A 1 95 ? 19.225 -3.538 -18.521 1.00 87.00 95 GLY A C 1
ATOM 742 O O . GLY A 1 95 ? 18.077 -3.431 -18.947 1.00 87.00 95 GLY A O 1
ATOM 743 N N . ASN A 1 96 ? 20.068 -4.484 -18.944 1.00 85.69 96 ASN A N 1
ATOM 744 C CA . ASN A 1 96 ? 19.713 -5.443 -19.992 1.00 85.69 96 ASN A CA 1
ATOM 745 C C . ASN A 1 96 ? 18.402 -6.185 -19.668 1.00 85.69 96 ASN A C 1
ATOM 747 O O . ASN A 1 96 ? 18.220 -6.697 -18.560 1.00 85.69 96 ASN A O 1
ATOM 751 N N . LYS A 1 97 ? 17.512 -6.266 -20.665 1.00 85.06 97 LYS A N 1
ATOM 752 C CA . LYS A 1 97 ? 16.190 -6.913 -20.593 1.00 85.06 97 LYS A CA 1
ATOM 753 C C . LYS A 1 97 ? 16.323 -8.446 -20.665 1.00 85.06 97 LYS A C 1
ATOM 755 O O . LYS A 1 97 ? 15.825 -9.074 -21.592 1.00 85.06 97 LYS A O 1
ATOM 760 N N . ILE A 1 98 ? 17.063 -9.044 -19.728 1.00 85.44 98 ILE A N 1
ATOM 761 C CA . ILE A 1 98 ? 17.368 -10.484 -19.706 1.00 85.44 98 ILE A CA 1
ATOM 762 C C . ILE A 1 98 ? 16.662 -11.155 -18.524 1.00 85.44 98 ILE A C 1
ATOM 764 O O . ILE A 1 98 ? 16.889 -10.809 -17.363 1.00 85.44 98 ILE A O 1
ATOM 768 N N . GLY A 1 99 ? 15.874 -12.190 -18.816 1.00 85.81 99 GLY A N 1
ATOM 769 C CA . GLY A 1 99 ? 15.196 -13.010 -17.813 1.00 85.81 99 GLY A CA 1
ATOM 770 C C . GLY A 1 99 ? 13.828 -12.465 -17.414 1.00 85.81 99 GLY A C 1
ATOM 771 O O . GLY A 1 99 ? 13.091 -11.967 -18.254 1.00 85.81 99 GLY A O 1
ATOM 772 N N . LYS A 1 100 ? 13.467 -12.622 -16.136 1.00 87.44 100 LYS A N 1
ATOM 773 C CA . LYS A 1 100 ? 12.207 -12.109 -15.585 1.00 87.44 100 LYS A CA 1
ATOM 774 C C . LYS A 1 100 ? 12.397 -10.684 -15.083 1.00 87.44 100 LYS A C 1
ATOM 776 O O . LYS A 1 100 ? 13.464 -10.332 -14.587 1.00 87.44 100 LYS A O 1
ATOM 781 N N . ILE A 1 101 ? 11.327 -9.908 -15.178 1.00 91.50 101 ILE A N 1
ATOM 782 C CA . ILE A 1 101 ? 11.247 -8.548 -14.664 1.00 91.50 101 ILE A CA 1
ATOM 783 C C . ILE A 1 101 ? 11.373 -8.578 -13.132 1.00 91.50 101 ILE A C 1
ATOM 785 O O . ILE A 1 101 ? 10.583 -9.258 -12.481 1.00 91.50 101 ILE A O 1
ATOM 789 N N . HIS A 1 102 ? 12.341 -7.848 -12.569 1.00 90.88 102 HIS A N 1
ATOM 790 C CA . HIS A 1 102 ? 12.749 -8.013 -11.163 1.00 90.88 102 HIS A CA 1
ATOM 791 C C . HIS A 1 102 ? 12.671 -6.738 -10.306 1.00 90.88 102 HIS A C 1
ATOM 793 O O . HIS A 1 102 ? 12.571 -6.825 -9.083 1.00 90.88 102 HIS A O 1
ATOM 799 N N . THR A 1 103 ? 12.714 -5.545 -10.908 1.00 93.00 103 THR A N 1
ATOM 800 C CA . THR A 1 103 ? 12.821 -4.268 -10.175 1.00 93.00 103 THR A CA 1
ATOM 801 C C . THR A 1 103 ? 11.774 -3.245 -10.628 1.00 93.00 103 THR A C 1
ATOM 803 O O . THR A 1 103 ? 10.882 -3.561 -11.407 1.00 93.00 103 THR A O 1
ATOM 806 N N . VAL A 1 104 ? 11.832 -2.016 -10.118 1.00 92.00 104 VAL A N 1
ATOM 807 C CA . VAL A 1 104 ? 10.977 -0.895 -10.549 1.00 92.00 104 VAL A CA 1
ATOM 808 C C . VAL A 1 104 ? 11.505 -0.338 -11.882 1.00 92.00 104 VAL A C 1
ATOM 810 O O . VAL A 1 104 ? 12.722 -0.270 -12.045 1.00 92.00 104 VAL A O 1
ATOM 813 N N . PRO A 1 105 ? 10.658 0.078 -12.845 1.00 91.94 105 PRO A N 1
ATOM 814 C CA . PRO A 1 105 ? 11.127 0.572 -14.146 1.00 91.94 105 PRO A CA 1
ATOM 815 C C . PRO A 1 105 ? 11.908 1.889 -14.057 1.00 91.94 105 PRO A C 1
ATOM 817 O O . PRO A 1 105 ? 12.869 2.099 -14.789 1.00 91.94 105 PRO A O 1
ATOM 820 N N . CYS A 1 106 ? 11.506 2.794 -13.166 1.00 91.44 106 CYS A N 1
ATOM 821 C CA . CYS A 1 106 ? 12.091 4.125 -13.030 1.00 91.44 106 CYS A CA 1
ATOM 822 C C . CYS A 1 106 ? 12.198 4.516 -11.555 1.00 91.44 106 CYS A C 1
ATOM 824 O O . CYS A 1 106 ? 11.600 3.893 -10.678 1.00 91.44 106 CYS A O 1
ATOM 826 N N . LYS A 1 107 ? 12.964 5.572 -11.264 1.00 94.81 107 LYS A N 1
ATOM 827 C CA . LYS A 1 107 ? 13.016 6.132 -9.910 1.00 94.81 107 LYS A CA 1
ATOM 828 C C . LYS A 1 107 ? 11.689 6.829 -9.615 1.00 94.81 107 LYS A C 1
ATOM 830 O O . LYS A 1 107 ? 11.377 7.826 -10.257 1.00 94.81 107 LYS A O 1
ATOM 835 N N . VAL A 1 108 ? 10.949 6.341 -8.626 1.00 94.56 108 VAL A N 1
ATOM 836 C CA . VAL A 1 108 ? 9.646 6.901 -8.234 1.00 94.56 108 VAL A CA 1
ATOM 837 C C . VAL A 1 108 ? 9.672 7.347 -6.783 1.00 94.56 108 VAL A C 1
ATOM 839 O O . VAL A 1 108 ? 10.345 6.748 -5.944 1.00 94.56 108 VAL A O 1
ATOM 842 N N . THR A 1 109 ? 8.952 8.425 -6.488 1.00 95.38 109 THR A N 1
ATOM 843 C CA . THR A 1 109 ? 8.852 8.996 -5.143 1.00 95.38 109 THR A CA 1
ATOM 844 C C . THR A 1 109 ? 7.401 9.079 -4.699 1.00 95.38 109 THR A C 1
ATOM 846 O O . THR A 1 109 ? 6.587 9.752 -5.339 1.00 95.38 109 THR A O 1
ATOM 849 N N . GLY A 1 110 ? 7.102 8.435 -3.576 1.00 95.06 110 GLY A N 1
ATOM 850 C CA . GLY A 1 110 ? 5.825 8.525 -2.882 1.00 95.06 110 GLY A CA 1
ATOM 851 C C . GLY A 1 110 ? 5.911 9.413 -1.646 1.00 95.06 110 GLY A C 1
ATOM 852 O O . GLY A 1 110 ? 6.971 9.527 -1.020 1.00 95.06 110 GLY A O 1
ATOM 853 N N . HIS A 1 111 ? 4.800 10.057 -1.305 1.00 94.62 111 HIS A N 1
ATOM 854 C CA . HIS A 1 111 ? 4.724 11.048 -0.238 1.00 94.62 111 HIS A CA 1
ATOM 855 C C . HIS A 1 111 ? 3.518 10.807 0.676 1.00 94.62 111 HIS A C 1
ATOM 857 O O . HIS A 1 111 ? 2.405 10.580 0.209 1.00 94.62 111 HIS A O 1
ATOM 863 N N . CYS A 1 112 ? 3.714 10.909 1.992 1.00 93.56 112 CYS A N 1
ATOM 864 C CA . CYS A 1 112 ? 2.618 10.927 2.962 1.00 93.56 112 CYS A CA 1
ATOM 865 C C . CYS A 1 112 ? 3.015 11.708 4.224 1.00 93.56 112 CYS A C 1
ATOM 867 O O . CYS A 1 112 ? 3.894 11.285 4.976 1.00 93.56 112 CYS A O 1
ATOM 869 N N . GLY A 1 113 ? 2.331 12.818 4.515 1.00 93.06 113 GLY A N 1
ATOM 870 C CA . GLY A 1 113 ? 2.664 13.671 5.662 1.00 93.06 113 GLY A CA 1
ATOM 871 C C . GLY A 1 113 ? 4.009 14.370 5.463 1.00 93.06 113 GLY A C 1
ATOM 872 O O . GLY A 1 113 ? 4.158 15.113 4.509 1.00 93.06 113 GLY A O 1
ATOM 873 N N . SER A 1 114 ? 4.982 14.135 6.346 1.00 93.06 114 SER A N 1
ATOM 874 C CA . SER A 1 114 ? 6.367 14.616 6.184 1.00 93.06 114 SER A CA 1
ATOM 875 C C . SER A 1 114 ? 7.306 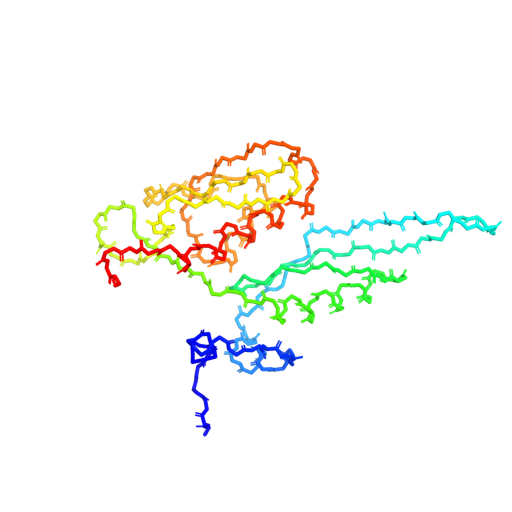13.577 5.559 1.00 93.06 114 SER A C 1
ATOM 877 O O . SER A 1 114 ? 8.504 13.827 5.421 1.00 93.06 114 SER A O 1
ATOM 879 N N . LEU A 1 115 ? 6.789 12.386 5.237 1.00 94.06 115 LEU A N 1
ATOM 880 C CA . LEU A 1 115 ? 7.577 11.265 4.747 1.00 94.06 115 LEU A CA 1
ATOM 881 C C . LEU A 1 115 ? 7.630 11.218 3.225 1.00 94.06 115 LEU A C 1
ATOM 883 O O . LEU A 1 115 ? 6.599 11.231 2.554 1.00 94.06 115 LEU A O 1
ATOM 887 N N . LEU A 1 116 ? 8.846 11.049 2.714 1.00 94.31 116 LEU A N 1
ATOM 888 C CA . LEU A 1 116 ? 9.168 10.784 1.318 1.00 94.31 116 LEU A CA 1
ATOM 889 C C . LEU A 1 116 ? 9.857 9.428 1.213 1.00 94.31 116 LEU A C 1
ATOM 891 O O . LEU A 1 116 ? 10.897 9.217 1.838 1.00 94.31 116 LEU A O 1
ATOM 895 N N . VAL A 1 117 ? 9.310 8.532 0.395 1.00 95.00 117 VAL A N 1
ATOM 896 C CA . VAL A 1 117 ? 9.915 7.234 0.074 1.00 95.00 117 VAL A CA 1
ATOM 897 C C . VAL A 1 117 ? 10.253 7.214 -1.404 1.00 95.00 117 VAL A C 1
ATOM 899 O O . VAL A 1 117 ? 9.382 7.400 -2.248 1.00 95.00 117 VAL A O 1
ATOM 902 N N . ARG A 1 118 ? 11.525 6.991 -1.724 1.00 95.31 118 ARG A N 1
ATOM 903 C CA . ARG A 1 118 ? 12.003 6.838 -3.097 1.00 95.31 118 ARG A CA 1
ATOM 904 C C . ARG A 1 118 ? 12.344 5.380 -3.355 1.00 95.31 118 ARG A C 1
ATOM 906 O O . ARG A 1 118 ? 13.158 4.816 -2.625 1.00 95.31 118 ARG A O 1
ATOM 913 N N . LEU A 1 119 ? 11.768 4.813 -4.407 1.00 94.31 119 LEU A N 1
ATOM 914 C CA . LEU A 1 119 ? 12.153 3.518 -4.956 1.00 94.31 119 LEU A CA 1
ATOM 915 C C . LEU A 1 119 ? 13.141 3.750 -6.099 1.00 94.31 119 LEU A C 1
ATOM 917 O O . LEU A 1 119 ? 12.931 4.618 -6.949 1.00 94.31 119 LEU A O 1
ATOM 921 N N . ILE A 1 120 ? 14.242 3.008 -6.090 1.00 94.75 120 ILE A N 1
ATOM 922 C CA . ILE A 1 120 ? 15.338 3.124 -7.048 1.00 94.75 120 ILE A CA 1
ATOM 923 C C . ILE A 1 120 ? 15.591 1.736 -7.650 1.00 94.75 120 ILE A C 1
ATOM 925 O O . ILE A 1 120 ? 15.789 0.783 -6.888 1.00 94.75 120 ILE A O 1
ATOM 929 N N . PRO A 1 121 ? 15.638 1.613 -8.991 1.00 94.00 121 PRO A N 1
ATOM 930 C CA . PRO A 1 121 ? 15.922 0.343 -9.648 1.00 94.00 121 PRO A CA 1
ATOM 931 C C . PRO A 1 121 ? 17.263 -0.246 -9.193 1.00 94.00 121 PRO A C 1
ATOM 933 O O . PRO A 1 121 ? 18.272 0.465 -9.131 1.00 94.00 121 PRO A O 1
ATOM 936 N N . ALA A 1 122 ? 17.283 -1.546 -8.900 1.00 93.69 122 ALA A N 1
ATOM 937 C CA . ALA A 1 122 ? 18.456 -2.260 -8.395 1.00 93.69 122 ALA A CA 1
ATOM 938 C C . ALA A 1 122 ? 18.916 -3.372 -9.353 1.00 93.69 122 ALA A C 1
ATOM 940 O O . ALA A 1 122 ? 18.175 -3.835 -10.225 1.00 93.69 122 ALA A O 1
ATOM 941 N N . SER A 1 123 ? 20.196 -3.745 -9.256 1.00 91.00 123 SER A N 1
ATOM 942 C CA . SER A 1 123 ? 20.730 -4.908 -9.979 1.00 91.00 123 SER A CA 1
ATOM 943 C C . SER A 1 123 ? 20.021 -6.166 -9.511 1.00 91.00 123 SER A C 1
ATOM 945 O O . SER A 1 123 ? 19.517 -6.219 -8.390 1.00 91.00 123 SER A O 1
ATOM 947 N N . ARG A 1 124 ? 20.024 -7.190 -10.360 1.00 88.88 124 ARG A N 1
ATOM 948 C CA . ARG A 1 124 ? 19.513 -8.495 -9.963 1.00 88.88 124 ARG A CA 1
ATOM 949 C C . ARG A 1 124 ? 20.262 -8.996 -8.724 1.00 88.88 124 ARG A C 1
ATOM 951 O O . ARG A 1 124 ? 21.442 -8.677 -8.582 1.00 88.88 124 ARG A O 1
ATOM 958 N N . SER A 1 125 ? 19.563 -9.719 -7.851 1.00 88.12 125 SER A N 1
ATOM 959 C CA . SER A 1 125 ? 20.082 -10.282 -6.592 1.00 88.12 125 SER A CA 1
ATOM 960 C C . SER A 1 125 ? 20.628 -9.261 -5.583 1.00 88.12 125 SER A C 1
ATOM 962 O O . SER A 1 125 ? 21.428 -9.612 -4.721 1.00 88.12 125 SER A O 1
ATOM 964 N N . THR A 1 126 ? 20.200 -8.002 -5.667 1.00 89.25 126 THR A N 1
ATOM 965 C CA . THR A 1 126 ? 20.482 -6.990 -4.632 1.00 89.25 126 THR A CA 1
ATOM 966 C C . THR A 1 126 ? 19.538 -7.156 -3.433 1.00 89.25 126 THR A C 1
ATOM 968 O O . THR A 1 126 ? 19.873 -6.798 -2.305 1.00 89.25 126 THR A O 1
ATOM 971 N N . GLY A 1 127 ? 18.354 -7.720 -3.670 1.00 90.88 127 GLY A N 1
ATOM 972 C CA . GLY A 1 127 ? 17.260 -7.796 -2.721 1.00 90.88 127 GLY A CA 1
ATOM 973 C C . GLY A 1 127 ? 16.600 -6.441 -2.469 1.00 90.88 127 GLY A C 1
ATOM 974 O O . GLY A 1 127 ? 16.956 -5.397 -3.026 1.00 90.88 127 GLY A O 1
ATOM 975 N N . ILE A 1 128 ? 15.600 -6.458 -1.592 1.00 93.06 128 ILE A N 1
ATOM 976 C CA . ILE A 1 128 ? 14.907 -5.251 -1.146 1.00 93.06 128 ILE A CA 1
ATOM 977 C C . ILE A 1 128 ? 15.668 -4.656 0.045 1.00 93.06 128 ILE A C 1
ATOM 979 O O . ILE A 1 128 ? 15.607 -5.182 1.168 1.00 93.06 128 ILE A O 1
ATOM 983 N N . VAL A 1 129 ? 16.356 -3.538 -0.195 1.00 91.06 129 VAL A N 1
ATOM 984 C CA . VAL A 1 129 ? 17.067 -2.765 0.832 1.00 91.06 129 VAL A CA 1
ATOM 985 C C . VAL A 1 129 ? 16.108 -1.728 1.401 1.00 91.06 129 VAL A C 1
ATOM 987 O O . VAL A 1 129 ? 16.001 -0.613 0.891 1.00 91.06 129 VAL A O 1
ATOM 990 N N . LEU A 1 130 ? 15.354 -2.121 2.429 1.00 87.00 130 LEU A N 1
ATOM 991 C CA . LEU A 1 130 ? 14.365 -1.279 3.099 1.00 87.00 130 LEU A CA 1
ATOM 992 C C . LEU A 1 130 ? 14.103 -1.783 4.531 1.00 87.00 130 LEU A C 1
ATOM 994 O O . LEU A 1 130 ? 14.351 -2.948 4.850 1.00 87.00 130 LEU A O 1
ATOM 998 N N . ALA A 1 131 ? 13.569 -0.909 5.387 1.00 88.06 131 ALA A N 1
ATOM 999 C CA . ALA A 1 131 ? 13.071 -1.262 6.716 1.00 88.06 131 ALA A CA 1
ATOM 1000 C C . ALA A 1 131 ? 12.060 -2.433 6.665 1.00 88.06 131 ALA A C 1
ATOM 1002 O O . ALA A 1 131 ? 11.298 -2.543 5.701 1.00 88.06 131 ALA A O 1
ATOM 1003 N N . PRO A 1 132 ? 11.991 -3.280 7.710 1.00 87.81 132 PRO A N 1
ATOM 1004 C CA . PRO A 1 132 ? 11.308 -4.574 7.656 1.00 87.81 132 PRO A CA 1
ATOM 1005 C C . PRO A 1 132 ? 9.827 -4.481 7.278 1.00 87.81 132 PRO A C 1
ATOM 1007 O O . PRO A 1 132 ? 9.346 -5.305 6.511 1.00 87.81 132 PRO A O 1
ATOM 1010 N N . VAL A 1 133 ? 9.110 -3.462 7.760 1.00 83.25 133 VAL A N 1
ATOM 1011 C CA . VAL A 1 133 ? 7.670 -3.316 7.504 1.00 83.25 133 VAL A CA 1
ATOM 1012 C C . VAL A 1 133 ? 7.362 -3.079 6.016 1.00 83.25 133 VAL A C 1
ATOM 1014 O O . VAL A 1 133 ? 6.709 -3.927 5.410 1.00 83.25 133 VAL A O 1
ATOM 1017 N N . PRO A 1 134 ? 7.827 -1.995 5.369 1.00 85.94 134 PRO A N 1
ATOM 1018 C CA . PRO A 1 134 ? 7.551 -1.815 3.946 1.00 85.94 134 PRO A CA 1
ATOM 1019 C C . PRO A 1 134 ? 8.379 -2.741 3.045 1.00 85.94 134 PRO A C 1
ATOM 1021 O O . PRO A 1 134 ? 7.992 -2.958 1.900 1.00 85.94 134 PRO A O 1
ATOM 1024 N N . LYS A 1 135 ? 9.462 -3.360 3.544 1.00 91.12 135 LYS A N 1
ATOM 1025 C CA . LYS A 1 135 ? 10.164 -4.434 2.822 1.00 91.12 135 LYS A CA 1
ATOM 1026 C C . LYS A 1 135 ? 9.221 -5.593 2.502 1.00 91.12 135 LYS A C 1
ATOM 1028 O O . LYS A 1 135 ? 9.185 -6.047 1.362 1.00 91.12 135 LYS A O 1
ATOM 1033 N N . LYS A 1 136 ? 8.423 -6.032 3.479 1.00 88.44 136 LYS A N 1
ATOM 1034 C CA . LYS A 1 136 ? 7.416 -7.077 3.254 1.00 88.44 136 LYS A CA 1
ATOM 1035 C C . LYS A 1 136 ? 6.323 -6.633 2.283 1.00 88.44 136 LYS A C 1
ATOM 1037 O O . LYS A 1 136 ? 5.915 -7.411 1.431 1.00 88.44 136 LYS A O 1
ATOM 1042 N N . MET A 1 137 ? 5.919 -5.362 2.334 1.00 87.06 137 MET A N 1
ATOM 1043 C CA . MET A 1 137 ? 4.949 -4.812 1.379 1.00 87.06 137 MET A CA 1
ATOM 1044 C C . MET A 1 137 ? 5.456 -4.864 -0.065 1.00 87.06 137 MET A C 1
ATOM 1046 O O . MET A 1 137 ? 4.718 -5.277 -0.953 1.00 87.06 137 MET A O 1
ATOM 1050 N N . LEU A 1 138 ? 6.713 -4.479 -0.310 1.00 89.44 138 LEU A N 1
ATOM 1051 C CA . LEU A 1 138 ? 7.316 -4.558 -1.646 1.00 89.44 138 LEU A CA 1
ATOM 1052 C C . LEU A 1 138 ? 7.488 -6.008 -2.118 1.00 89.44 138 LEU A C 1
ATOM 1054 O O . LEU A 1 138 ? 7.289 -6.293 -3.297 1.00 89.44 138 LEU A O 1
ATOM 1058 N N . MET A 1 139 ? 7.773 -6.929 -1.195 1.00 89.69 139 MET A N 1
ATOM 1059 C CA . MET A 1 139 ? 7.832 -8.361 -1.490 1.00 89.69 139 MET A CA 1
ATOM 1060 C C . MET A 1 139 ? 6.457 -8.905 -1.911 1.00 89.69 139 MET A C 1
ATOM 1062 O O . MET A 1 139 ? 6.354 -9.618 -2.904 1.00 89.69 139 MET A O 1
ATOM 1066 N N . MET A 1 140 ? 5.380 -8.498 -1.230 1.00 88.00 140 MET A N 1
ATOM 1067 C CA . MET A 1 140 ? 3.997 -8.819 -1.623 1.00 88.00 140 MET A CA 1
ATOM 1068 C C . MET A 1 140 ? 3.561 -8.154 -2.938 1.00 88.00 140 MET A C 1
ATOM 1070 O O . MET A 1 140 ? 2.622 -8.619 -3.586 1.00 88.00 140 MET A O 1
ATOM 1074 N N . ALA A 1 141 ? 4.238 -7.078 -3.345 1.00 86.31 141 ALA A N 1
ATOM 1075 C CA . ALA A 1 141 ? 4.058 -6.435 -4.645 1.00 86.31 141 ALA A CA 1
ATOM 1076 C C . ALA A 1 141 ? 4.731 -7.202 -5.800 1.00 86.31 141 ALA A C 1
ATOM 1078 O O . ALA A 1 141 ? 4.541 -6.847 -6.963 1.00 86.31 141 ALA A O 1
ATOM 1079 N N . GLY A 1 142 ? 5.555 -8.209 -5.489 1.00 87.62 142 GLY A N 1
ATOM 1080 C CA . GLY A 1 142 ? 6.325 -8.971 -6.471 1.00 87.62 142 GLY A CA 1
ATOM 1081 C C . GLY A 1 142 ? 7.573 -8.251 -6.989 1.00 87.62 142 GLY A C 1
ATOM 1082 O O . GLY A 1 142 ? 7.989 -8.522 -8.116 1.00 87.62 142 GLY A O 1
ATOM 1083 N N . ILE A 1 143 ? 8.134 -7.310 -6.217 1.00 90.44 143 ILE A N 1
ATOM 1084 C CA . ILE A 1 143 ? 9.450 -6.714 -6.489 1.00 90.44 143 ILE A CA 1
ATOM 1085 C C . ILE A 1 143 ? 10.513 -7.568 -5.804 1.00 90.44 143 ILE A C 1
ATOM 1087 O O . ILE A 1 143 ? 10.454 -7.754 -4.590 1.00 90.44 143 ILE A O 1
ATOM 1091 N N . ASP A 1 144 ? 11.504 -8.021 -6.566 1.00 90.62 144 ASP A N 1
ATOM 1092 C CA . ASP A 1 144 ? 12.598 -8.842 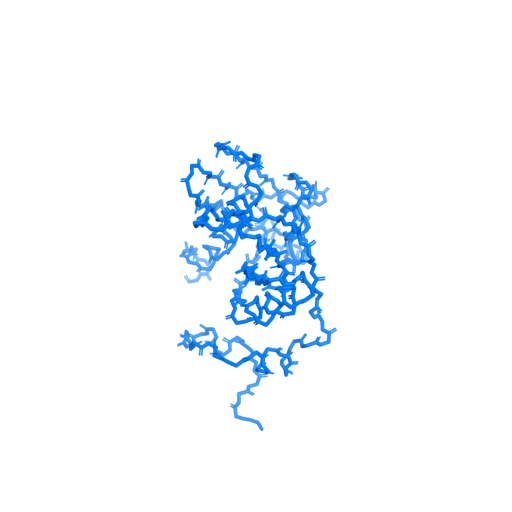-6.041 1.00 90.62 144 ASP A CA 1
ATOM 1093 C C . ASP A 1 144 ? 13.752 -7.963 -5.545 1.00 90.62 144 ASP A C 1
ATOM 1095 O O . ASP A 1 144 ? 14.277 -8.157 -4.446 1.00 90.62 144 ASP A O 1
ATOM 1099 N N . ASP A 1 145 ? 14.109 -6.942 -6.331 1.00 92.62 145 ASP A N 1
ATOM 1100 C CA . ASP A 1 145 ? 15.248 -6.070 -6.056 1.00 92.62 145 ASP A CA 1
ATOM 1101 C C . ASP A 1 145 ? 14.837 -4.595 -6.101 1.00 92.62 145 ASP A C 1
ATOM 1103 O O . ASP A 1 145 ? 14.300 -4.106 -7.099 1.00 92.62 145 ASP A O 1
ATOM 1107 N N . CYS A 1 146 ? 15.129 -3.841 -5.041 1.00 93.88 146 CYS A N 1
ATOM 1108 C CA . CYS A 1 146 ? 14.923 -2.394 -5.028 1.00 93.88 146 CYS A CA 1
ATOM 1109 C C . CYS A 1 146 ? 15.791 -1.732 -3.961 1.00 93.88 146 CYS A C 1
ATOM 1111 O O . CYS A 1 146 ? 15.765 -2.119 -2.790 1.00 93.88 146 CYS A O 1
ATOM 1113 N N . ASN A 1 147 ? 16.479 -0.663 -4.357 1.00 94.44 147 ASN A N 1
ATOM 1114 C CA . ASN A 1 147 ? 17.114 0.247 -3.416 1.00 94.44 147 ASN A CA 1
ATOM 1115 C C . ASN A 1 147 ? 16.092 1.290 -2.988 1.00 94.44 147 ASN A C 1
ATOM 1117 O O . ASN A 1 147 ? 15.294 1.758 -3.802 1.00 94.44 147 ASN A O 1
ATOM 1121 N N . THR A 1 148 ? 16.111 1.673 -1.718 1.00 94.44 148 THR A N 1
ATOM 1122 C CA . THR A 1 148 ? 15.178 2.677 -1.215 1.00 94.44 148 THR A CA 1
ATOM 1123 C C . THR A 1 148 ? 15.892 3.769 -0.448 1.00 94.44 148 THR A C 1
ATOM 1125 O O . THR A 1 148 ? 16.924 3.548 0.180 1.00 94.44 148 THR A O 1
ATOM 1128 N N . SER A 1 149 ? 15.333 4.971 -0.502 1.00 93.56 149 SER A N 1
ATOM 1129 C CA . SER A 1 149 ? 15.733 6.059 0.384 1.00 93.56 149 SER A CA 1
ATOM 1130 C C . SER A 1 149 ? 14.486 6.674 0.994 1.00 93.56 149 SER A C 1
ATOM 1132 O O . SER A 1 149 ? 13.577 7.070 0.260 1.00 93.56 149 SER A O 1
ATOM 1134 N N . ALA A 1 150 ? 14.453 6.774 2.319 1.00 93.25 150 ALA A N 1
ATOM 1135 C CA . ALA A 1 150 ? 13.372 7.414 3.052 1.00 93.25 150 ALA A CA 1
ATOM 1136 C C . ALA A 1 150 ? 13.880 8.698 3.718 1.00 93.25 150 ALA A C 1
ATOM 1138 O O . ALA A 1 150 ? 14.955 8.705 4.315 1.00 93.25 150 ALA A O 1
ATOM 1139 N N . ARG A 1 151 ? 13.107 9.783 3.627 1.00 93.88 151 ARG A N 1
ATOM 1140 C CA . ARG A 1 151 ? 13.376 11.061 4.303 1.00 93.88 151 ARG A CA 1
ATOM 1141 C C . ARG A 1 151 ? 12.124 11.496 5.065 1.00 93.88 151 ARG A C 1
ATOM 1143 O O . ARG A 1 151 ? 11.023 11.355 4.542 1.00 93.88 151 ARG A O 1
ATOM 1150 N N . GLY A 1 152 ? 12.297 12.024 6.277 1.00 93.00 152 GLY A N 1
ATOM 1151 C CA . GLY A 1 152 ? 11.205 12.433 7.170 1.00 93.00 152 GLY A CA 1
ATOM 1152 C C . GLY A 1 152 ? 11.046 11.510 8.384 1.00 93.00 152 GLY A C 1
ATOM 1153 O O . GLY A 1 152 ? 11.936 10.722 8.697 1.00 93.00 152 GLY A O 1
ATOM 1154 N N . CYS A 1 153 ? 9.909 11.601 9.083 1.00 92.00 153 CYS A N 1
ATOM 1155 C CA . CYS A 1 153 ? 9.674 10.866 10.334 1.00 92.00 153 CYS A CA 1
ATOM 1156 C C . CYS A 1 153 ? 9.252 9.400 10.100 1.00 92.00 153 CYS A C 1
ATOM 1158 O O . CYS A 1 153 ? 8.065 9.059 10.146 1.00 92.00 153 CYS A O 1
ATOM 1160 N N . THR A 1 154 ? 10.228 8.516 9.861 1.00 88.69 154 THR A N 1
ATOM 1161 C CA . THR A 1 154 ? 10.010 7.093 9.502 1.00 88.69 154 THR A CA 1
ATOM 1162 C C . THR A 1 154 ? 9.464 6.242 10.647 1.00 88.69 154 THR A C 1
ATOM 1164 O O . THR A 1 154 ? 8.914 5.169 10.404 1.00 88.69 154 THR A O 1
ATOM 1167 N N . ALA A 1 155 ? 9.522 6.743 11.885 1.00 89.12 155 ALA A N 1
ATOM 1168 C CA . ALA A 1 155 ? 8.925 6.100 13.056 1.00 89.12 155 ALA A CA 1
ATOM 1169 C C . ALA A 1 155 ? 7.393 5.948 12.935 1.00 89.12 155 ALA A C 1
ATOM 1171 O O . ALA A 1 155 ? 6.793 5.031 13.507 1.00 89.12 155 ALA A O 1
ATOM 1172 N N . THR A 1 156 ? 6.736 6.817 12.156 1.00 90.19 156 THR A N 1
ATOM 1173 C CA . THR A 1 156 ? 5.289 6.744 11.912 1.00 90.19 156 THR A CA 1
ATOM 1174 C C . THR A 1 156 ? 4.945 5.699 10.845 1.00 90.19 156 THR A C 1
ATOM 1176 O O . THR A 1 156 ? 4.687 6.007 9.684 1.00 90.19 156 THR A O 1
ATOM 1179 N N . LEU A 1 157 ? 4.881 4.430 11.262 1.00 87.75 157 LEU A N 1
ATOM 1180 C CA . LEU A 1 157 ? 4.659 3.278 10.372 1.00 87.75 157 LEU A CA 1
ATOM 1181 C C . LEU A 1 157 ? 3.462 3.420 9.419 1.00 87.75 157 LEU A C 1
ATOM 1183 O O . LEU A 1 157 ? 3.552 3.022 8.263 1.00 87.75 157 LEU A O 1
ATOM 1187 N N . GLY A 1 158 ? 2.356 4.015 9.875 1.00 89.56 158 GLY A N 1
ATOM 1188 C CA . GLY A 1 158 ? 1.174 4.204 9.032 1.00 89.56 158 GLY A CA 1
ATOM 1189 C C . GLY A 1 158 ? 1.415 5.136 7.842 1.00 89.56 158 GLY A C 1
ATOM 1190 O O . GLY A 1 158 ? 0.964 4.850 6.737 1.00 89.56 158 GLY A O 1
ATOM 1191 N N . ASN A 1 159 ? 2.156 6.225 8.053 1.00 92.56 159 ASN A N 1
ATOM 1192 C CA . ASN A 1 159 ? 2.517 7.155 6.984 1.00 92.56 159 ASN A CA 1
ATOM 1193 C C . ASN A 1 159 ? 3.591 6.551 6.084 1.00 92.56 159 ASN A C 1
ATOM 1195 O O . ASN A 1 159 ? 3.553 6.729 4.874 1.00 92.56 159 ASN A O 1
ATOM 1199 N N . PHE A 1 160 ? 4.516 5.789 6.661 1.00 92.00 160 PHE A N 1
ATOM 1200 C CA . PHE A 1 160 ? 5.581 5.141 5.909 1.00 92.00 160 PHE A CA 1
ATOM 1201 C C . PHE A 1 160 ? 5.051 4.072 4.944 1.00 92.00 160 PHE A C 1
ATOM 1203 O O . PHE A 1 160 ? 5.437 4.043 3.774 1.00 92.00 160 PHE A O 1
ATOM 1210 N N . ALA A 1 161 ? 4.093 3.262 5.400 1.00 91.06 161 ALA A N 1
ATOM 1211 C CA . ALA A 1 161 ? 3.372 2.312 4.560 1.00 91.06 161 ALA A CA 1
ATOM 1212 C C . ALA A 1 161 ? 2.612 3.020 3.427 1.00 91.06 161 ALA A C 1
ATOM 1214 O O . ALA A 1 161 ? 2.734 2.637 2.267 1.00 91.06 161 ALA A O 1
ATOM 1215 N N . LYS A 1 162 ? 1.886 4.102 3.743 1.00 91.62 162 LYS A N 1
ATOM 1216 C CA . LYS A 1 162 ? 1.155 4.895 2.743 1.00 91.62 162 LYS A CA 1
ATOM 1217 C C . LYS A 1 162 ? 2.070 5.572 1.724 1.00 91.62 162 LYS A C 1
ATOM 1219 O O . LYS A 1 162 ? 1.768 5.540 0.542 1.00 91.62 162 LYS A O 1
ATOM 1224 N N . ALA A 1 163 ? 3.195 6.138 2.151 1.00 93.56 163 ALA A N 1
ATOM 1225 C CA . ALA A 1 163 ? 4.174 6.729 1.240 1.00 93.56 163 ALA A CA 1
ATOM 1226 C C . ALA A 1 163 ? 4.783 5.667 0.313 1.00 93.56 163 ALA A C 1
ATOM 1228 O O . ALA A 1 163 ? 5.004 5.933 -0.863 1.00 93.56 163 ALA A O 1
ATOM 1229 N N . THR A 1 164 ? 5.004 4.451 0.821 1.00 91.62 164 THR A N 1
ATOM 1230 C CA . THR A 1 164 ? 5.423 3.321 -0.021 1.00 91.62 164 THR A CA 1
ATOM 1231 C C . THR A 1 164 ? 4.323 2.982 -1.031 1.00 91.62 164 THR A C 1
ATOM 1233 O O . THR A 1 164 ? 4.619 2.905 -2.215 1.00 91.62 164 THR A O 1
ATOM 1236 N N . SER A 1 165 ? 3.061 2.898 -0.592 1.00 90.75 165 SER A N 1
ATOM 1237 C CA . SER A 1 165 ? 1.886 2.678 -1.455 1.00 90.75 165 SER A CA 1
ATOM 1238 C C . SER A 1 165 ? 1.690 3.717 -2.554 1.00 90.75 165 SER A C 1
ATOM 1240 O O . SER A 1 165 ? 1.165 3.419 -3.621 1.00 90.75 165 SER A O 1
ATOM 1242 N N . ASP A 1 166 ? 2.050 4.958 -2.271 1.00 92.50 166 ASP A N 1
ATOM 1243 C CA . ASP A 1 166 ? 1.973 6.046 -3.236 1.00 92.50 166 ASP A CA 1
ATOM 1244 C C . ASP A 1 166 ? 3.142 5.988 -4.234 1.00 92.50 166 ASP A C 1
ATOM 1246 O O . ASP A 1 166 ? 2.996 6.312 -5.407 1.00 92.50 166 ASP A O 1
ATOM 1250 N N . ALA A 1 167 ? 4.319 5.523 -3.806 1.00 92.31 167 ALA A N 1
ATOM 1251 C CA . ALA A 1 167 ? 5.437 5.301 -4.721 1.00 92.31 167 ALA A CA 1
ATOM 1252 C C . ALA A 1 167 ? 5.128 4.171 -5.714 1.00 92.31 167 ALA A C 1
ATOM 1254 O O . ALA A 1 167 ? 5.490 4.256 -6.885 1.00 92.31 167 ALA A O 1
ATOM 1255 N N . THR A 1 168 ? 4.460 3.120 -5.238 1.00 89.75 168 THR A N 1
ATOM 1256 C CA . THR A 1 168 ? 4.085 1.945 -6.023 1.00 89.75 168 THR A CA 1
ATOM 1257 C C . THR A 1 168 ? 3.013 2.275 -7.064 1.00 89.75 168 THR A C 1
ATOM 1259 O O . THR A 1 168 ? 3.196 1.961 -8.241 1.00 89.75 168 THR A O 1
ATOM 1262 N N . SER A 1 169 ? 1.960 3.009 -6.695 1.00 90.19 169 SER A N 1
ATOM 1263 C CA . SER A 1 169 ? 0.924 3.449 -7.645 1.00 90.19 169 SER A CA 1
ATOM 1264 C C . SER A 1 169 ? 1.479 4.320 -8.778 1.00 90.19 169 SER A C 1
ATOM 1266 O O . SER A 1 169 ? 1.079 4.183 -9.935 1.00 90.19 169 SER A O 1
ATOM 1268 N N . LYS A 1 170 ? 2.475 5.160 -8.476 1.00 91.81 170 LYS A N 1
ATOM 1269 C CA . LYS A 1 170 ? 3.127 6.046 -9.451 1.00 91.81 170 LYS A CA 1
ATOM 1270 C C . LYS A 1 170 ? 3.988 5.331 -10.493 1.00 91.81 170 LYS A C 1
ATOM 1272 O O . LYS A 1 170 ? 4.459 5.961 -11.439 1.00 91.81 170 LYS A O 1
ATOM 1277 N N . THR A 1 171 ? 4.214 4.025 -10.351 1.00 91.19 171 THR A N 1
ATOM 1278 C CA . THR A 1 171 ? 4.993 3.256 -11.333 1.00 91.19 171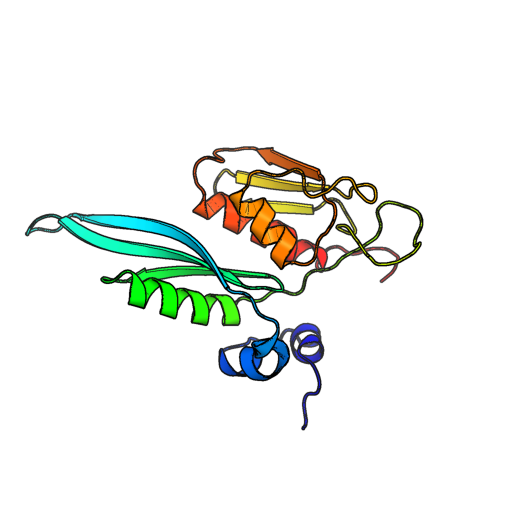 THR A CA 1
ATOM 1279 C C . THR A 1 171 ? 4.300 3.175 -12.692 1.00 91.19 171 THR A C 1
ATOM 1281 O O . THR A 1 171 ? 4.976 3.269 -13.713 1.00 91.19 171 THR A O 1
ATOM 1284 N N . TYR A 1 172 ? 2.967 3.062 -12.716 1.00 89.81 172 TYR A N 1
ATOM 1285 C CA . TYR A 1 172 ? 2.182 3.095 -13.954 1.00 89.81 172 TYR A CA 1
ATOM 1286 C C . TYR A 1 172 ? 1.921 4.511 -14.465 1.00 89.81 172 TYR A C 1
ATOM 1288 O O . TYR A 1 172 ? 1.773 4.690 -15.668 1.00 89.81 172 TYR A O 1
ATOM 1296 N N . SER A 1 173 ? 1.913 5.525 -13.594 1.00 89.38 173 SER A N 1
ATOM 1297 C CA . SER A 1 173 ? 1.745 6.917 -14.036 1.00 89.38 173 SER A CA 1
ATOM 1298 C C . SER A 1 173 ? 2.981 7.483 -14.742 1.00 89.38 173 SER A C 1
ATOM 1300 O O . SER A 1 173 ? 2.916 8.567 -15.313 1.00 89.38 173 SER A O 1
ATOM 1302 N N . TYR A 1 174 ? 4.130 6.808 -14.647 1.00 90.38 174 TYR A N 1
ATOM 1303 C CA . TYR A 1 174 ? 5.369 7.273 -15.256 1.00 90.38 174 TYR A CA 1
ATOM 1304 C C . TYR A 1 174 ? 5.412 6.905 -16.743 1.00 90.38 174 TYR A C 1
ATOM 1306 O O . TYR A 1 174 ? 5.480 5.725 -17.097 1.00 90.38 174 TYR A O 1
ATOM 1314 N N . LEU A 1 175 ? 5.407 7.922 -17.607 1.00 91.81 175 LEU A N 1
ATOM 1315 C CA . LEU A 1 175 ? 5.555 7.739 -19.046 1.00 91.81 175 LEU A CA 1
ATOM 1316 C C . LEU A 1 175 ? 7.008 7.376 -19.370 1.00 91.81 175 LEU A C 1
ATOM 1318 O O . LEU A 1 175 ? 7.946 8.092 -19.022 1.00 91.81 175 LEU A O 1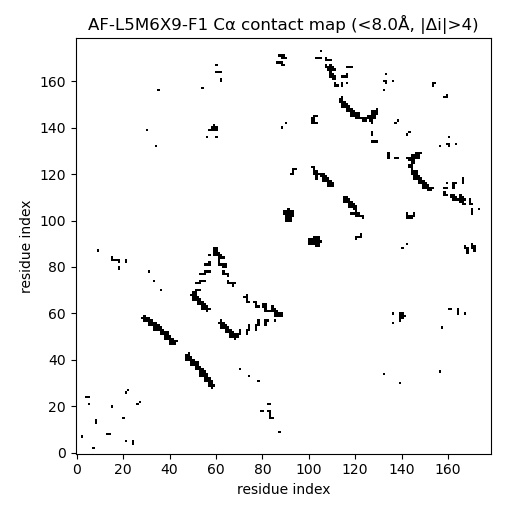
ATOM 1322 N N . THR A 1 176 ? 7.183 6.248 -20.041 1.00 88.00 176 THR A N 1
ATOM 1323 C CA . THR A 1 176 ? 8.476 5.751 -20.522 1.00 88.00 176 THR A CA 1
ATOM 1324 C C . THR A 1 176 ? 8.411 5.610 -22.034 1.00 88.00 176 THR A C 1
ATOM 1326 O O . THR A 1 176 ? 7.346 5.248 -22.513 1.00 88.00 176 THR A O 1
ATOM 1329 N N . PRO A 1 177 ? 9.525 5.749 -22.766 1.00 89.19 177 PRO A N 1
ATOM 1330 C CA . PRO A 1 177 ? 9.538 5.630 -24.228 1.00 89.19 177 PRO A CA 1
ATOM 1331 C C . PRO A 1 177 ? 9.164 4.237 -24.770 1.00 89.19 177 PRO A C 1
ATOM 1333 O O . PRO A 1 177 ? 8.965 4.094 -25.967 1.00 89.19 177 PRO A O 1
ATOM 1336 N N . ASP A 1 178 ? 9.095 3.204 -23.920 1.00 80.75 178 ASP A N 1
ATOM 1337 C CA . ASP A 1 178 ? 8.578 1.882 -24.305 1.00 80.75 178 ASP A CA 1
ATOM 1338 C C . ASP A 1 178 ? 7.034 1.854 -24.469 1.00 80.75 178 ASP A C 1
ATOM 1340 O O . ASP A 1 178 ? 6.499 0.817 -24.857 1.00 80.75 178 ASP A O 1
ATOM 1344 N N . PHE A 1 179 ? 6.332 2.938 -24.103 1.00 68.38 179 PHE A N 1
ATOM 1345 C CA . PHE A 1 179 ? 4.873 3.106 -24.167 1.00 68.38 179 PHE A CA 1
ATOM 1346 C C . PHE A 1 179 ? 4.487 4.214 -25.144 1.00 68.38 179 PHE A C 1
ATOM 1348 O O . PHE A 1 179 ? 5.246 5.208 -25.224 1.00 68.38 179 PHE A O 1
#

Sequence (179 aa):
MKIKSLEEIYLFSLPIKESEIIDFFTGASLKDEVVKIMPVQKQTRAGQRTQFKAFVAIGHFGLCVKCSKEAATAIRGAIILAKLSIVPMRRGYRGNKIGKIHTVPCKVTGHCGSLLVRLIPASRSTGIVLAPVPKKMLMMAGIDDCNTSARGCTATLGNFAKATSDATSKTYSYLTPDF

Organism: Myotis davidii (NCBI:txid225400)

Foldseek 3Di:
DPDDAPVVCVVVVPQDPFLVVLCVHCVVPKDKDWLDKDWDWDQDPVGIQIWIWTWMFMALTFTFIAIGNDPVVRRVVRVSNSSSRRAHFDFAAPDDPDDDGAAQNAWFWFFFDFKIKIKHGDHPPQAEPDDPRVSVNVVSSRHGDIDMDMDDDVVPVVRVNRSSSRRRNCSVVDDDPVD

Solvent-accessible surface area (backbone atoms only — not comparable to full-atom values): 9870 Å² total; per-residue (Å²): 130,96,72,90,54,74,63,62,42,58,75,70,66,57,85,61,86,55,46,64,63,51,45,72,78,45,46,94,75,52,50,76,43,80,75,48,77,44,82,47,71,44,85,50,97,92,44,77,47,67,28,22,36,21,32,25,39,32,39,52,40,8,67,24,74,24,71,28,78,44,58,70,62,6,44,56,53,7,49,49,49,7,52,49,47,54,38,73,68,49,66,18,48,66,65,80,90,68,85,75,71,35,11,36,60,57,77,33,72,7,64,28,92,73,28,37,28,33,44,34,48,26,57,87,91,66,35,62,51,56,63,74,72,58,34,52,51,42,48,42,46,65,44,53,12,29,40,57,51,77,48,62,67,68,85,45,55,73,39,46,46,47,4,46,55,42,20,44,49,46,44,64,74,53,88,49,91,95,107